Protein AF-A0A6G6K2W6-F1 (afdb_monomer)

Nearest PDB structures (foldseek):
  2la7-assembly1_A  TM=3.293E-01  e=4.398E+00  Paraburkholderia xenovorans LB400
  1h3q-assembly1_A  TM=1.779E-01  e=5.246E+00  Mus musculus

Solvent-accessible surface area (backbone atoms only — not comparable to full-atom values): 10254 Å² total; per-residue (Å²): 133,88,79,86,81,75,79,87,67,79,79,76,79,80,54,88,72,64,56,65,66,42,80,37,71,81,90,68,89,62,63,62,65,62,51,49,53,50,55,35,58,80,44,75,27,58,34,21,34,36,30,28,64,56,35,28,36,29,58,43,60,58,78,57,88,52,54,70,59,57,41,49,54,53,39,53,49,42,53,68,42,69,89,55,70,49,56,40,81,46,98,87,58,27,34,42,23,31,41,79,43,90,48,35,32,15,57,45,52,42,69,56,49,69,77,39,43,68,62,48,70,78,44,27,74,40,29,47,34,87,92,66,79,62,59,41,100,85,74,40,76,53,84,60,48,73,61,49,34,52,29,24,49,29,47,26,29,39,50,51,29,54,75,58,75,42,80,69,48,75,44,72,36,62,71,90,126

pLDDT: mean 89.42, std 15.01, range [35.12, 98.75]

Structure (mmCIF, N/CA/C/O backbone):
data_AF-A0A6G6K2W6-F1
#
_entry.id   AF-A0A6G6K2W6-F1
#
loop_
_atom_site.group_PDB
_atom_site.id
_atom_site.type_symbol
_atom_site.label_atom_id
_atom_site.label_alt_id
_atom_site.label_comp_id
_atom_site.label_asym_id
_atom_site.label_entity_id
_atom_site.label_seq_id
_atom_site.pdbx_PDB_ins_code
_atom_site.Cartn_x
_atom_site.Cartn_y
_atom_site.Cartn_z
_atom_site.occupancy
_atom_site.B_iso_or_equiv
_atom_site.auth_seq_id
_atom_site.auth_comp_id
_atom_site.auth_asym_id
_atom_site.auth_atom_id
_atom_site.pdbx_PDB_model_num
ATOM 1 N N . MET A 1 1 ? 0.564 47.994 21.282 1.00 39.25 1 MET A N 1
ATOM 2 C CA . MET A 1 1 ? 0.507 47.677 19.836 1.00 39.25 1 MET A CA 1
ATOM 3 C C . MET A 1 1 ? 1.370 46.455 19.597 1.00 39.25 1 MET A C 1
ATOM 5 O O . MET A 1 1 ? 2.498 46.434 20.065 1.00 39.25 1 MET A O 1
ATOM 9 N N . PHE A 1 2 ? 0.779 45.423 18.999 1.00 39.12 2 PHE A N 1
ATOM 10 C CA . PHE A 1 2 ? 1.276 44.049 18.951 1.00 39.12 2 PHE A CA 1
ATOM 11 C C . PHE A 1 2 ? 2.621 43.897 18.228 1.00 39.12 2 PHE A C 1
ATOM 13 O O . PHE A 1 2 ? 2.853 44.501 17.183 1.00 39.12 2 PHE A O 1
ATOM 20 N N . GLY A 1 3 ? 3.490 43.076 18.823 1.00 35.12 3 GLY A N 1
ATOM 21 C CA . GLY A 1 3 ? 4.822 42.748 18.334 1.00 35.12 3 GLY A CA 1
ATOM 22 C C . GLY A 1 3 ? 4.811 41.743 17.183 1.00 35.12 3 GLY A C 1
ATOM 23 O O . GLY A 1 3 ? 4.014 40.809 17.140 1.00 35.12 3 GLY A O 1
ATOM 24 N N . PHE A 1 4 ? 5.748 41.948 16.262 1.00 45.50 4 PHE A N 1
ATOM 25 C CA . PHE A 1 4 ? 6.087 41.032 15.182 1.00 45.50 4 PHE A CA 1
ATOM 26 C C . PHE A 1 4 ? 6.877 39.839 15.737 1.00 45.50 4 PHE A C 1
ATOM 28 O O . PHE A 1 4 ? 8.072 39.952 16.005 1.00 45.50 4 PHE A O 1
ATOM 35 N N . LEU A 1 5 ? 6.235 38.678 15.864 1.00 49.78 5 LEU A N 1
ATOM 36 C CA . LEU A 1 5 ? 6.938 37.405 16.022 1.00 49.78 5 LEU A CA 1
ATOM 37 C C . LEU A 1 5 ? 7.352 36.904 14.633 1.00 49.78 5 LEU A C 1
ATOM 39 O O . LEU A 1 5 ? 6.532 36.438 13.845 1.00 49.78 5 LEU A O 1
ATOM 43 N N . ARG A 1 6 ? 8.645 37.032 14.314 1.00 49.62 6 ARG A N 1
ATOM 44 C CA . ARG A 1 6 ? 9.257 36.334 13.178 1.00 49.62 6 ARG A CA 1
ATOM 45 C C . ARG A 1 6 ? 9.285 34.837 13.495 1.00 49.62 6 ARG A C 1
ATOM 47 O O . ARG A 1 6 ? 9.820 34.439 14.523 1.00 49.62 6 ARG A O 1
ATOM 54 N N . SER A 1 7 ? 8.716 34.037 12.596 1.00 49.62 7 SER A N 1
ATOM 55 C CA . SER A 1 7 ? 8.788 32.573 12.612 1.00 49.62 7 SER A CA 1
ATOM 56 C C . SER A 1 7 ? 10.233 32.094 12.814 1.00 49.62 7 SER A C 1
ATOM 58 O O . SER A 1 7 ? 11.125 32.485 12.061 1.00 49.62 7 SER A O 1
ATOM 60 N N . LEU A 1 8 ? 10.442 31.254 13.832 1.00 50.50 8 LEU A N 1
ATOM 61 C CA . LEU A 1 8 ? 11.715 30.600 14.171 1.00 50.50 8 LEU A CA 1
ATOM 62 C C . LEU A 1 8 ? 11.966 29.320 13.355 1.00 50.50 8 LEU A C 1
ATOM 64 O O . LEU A 1 8 ? 12.956 28.630 13.584 1.00 50.50 8 LEU A O 1
ATOM 68 N N . PHE A 1 9 ? 11.103 29.000 12.390 1.00 47.41 9 PHE A N 1
ATOM 69 C CA . PHE A 1 9 ? 11.291 27.831 11.541 1.00 47.41 9 PHE A CA 1
ATOM 70 C C . PHE A 1 9 ? 12.091 28.216 10.291 1.00 47.41 9 PHE A C 1
ATOM 72 O O . PHE A 1 9 ? 11.684 29.131 9.564 1.00 47.41 9 PHE A O 1
ATOM 79 N N . PRO A 1 10 ? 13.222 27.545 10.001 1.00 44.34 10 PRO A N 1
ATOM 80 C CA . PRO A 1 10 ? 13.919 27.754 8.744 1.00 44.34 10 PRO A CA 1
ATOM 81 C C . PRO A 1 10 ? 12.951 27.443 7.599 1.00 44.34 10 PRO A C 1
ATOM 83 O O . PRO A 1 10 ? 12.322 26.385 7.575 1.00 44.34 10 PRO A O 1
ATOM 86 N N . LYS A 1 11 ? 12.814 28.368 6.641 1.00 47.19 11 LYS A N 1
ATOM 87 C CA . LYS A 1 11 ? 12.084 28.101 5.397 1.00 47.19 11 LYS A CA 1
ATOM 88 C C . LYS A 1 11 ? 12.740 26.888 4.732 1.00 47.19 11 LYS A C 1
ATOM 90 O O . LYS A 1 11 ? 13.853 27.017 4.219 1.00 47.19 11 LYS A O 1
ATOM 95 N N . ARG A 1 12 ? 12.078 25.722 4.767 1.00 52.78 12 ARG A N 1
ATOM 96 C CA . ARG A 1 12 ? 12.489 24.523 4.019 1.00 52.78 12 ARG A CA 1
ATOM 97 C C . ARG A 1 12 ? 12.761 24.957 2.577 1.00 52.78 12 ARG A C 1
ATOM 99 O O . ARG A 1 12 ? 11.886 25.521 1.920 1.00 52.78 12 ARG A O 1
ATOM 106 N N . ARG A 1 13 ? 13.990 24.752 2.092 1.00 48.50 13 ARG A N 1
ATOM 107 C CA . ARG A 1 13 ? 14.291 24.897 0.664 1.00 48.50 13 ARG A CA 1
ATOM 108 C C . ARG A 1 13 ? 13.484 23.823 -0.055 1.00 48.50 13 ARG A C 1
ATOM 110 O O . ARG A 1 13 ? 13.803 22.648 0.067 1.00 48.50 13 ARG A O 1
ATOM 117 N N . VAL A 1 14 ? 12.448 24.231 -0.779 1.00 50.75 14 VAL A N 1
ATOM 118 C CA . VAL A 1 14 ? 11.759 23.356 -1.729 1.00 50.75 14 VAL A CA 1
ATOM 119 C C . VAL A 1 14 ? 12.770 23.035 -2.827 1.00 50.75 14 VAL A C 1
ATOM 121 O O . VAL A 1 14 ? 13.111 23.896 -3.641 1.00 50.75 14 VAL A O 1
ATOM 124 N N . ILE A 1 15 ? 13.325 21.826 -2.798 1.00 56.59 15 ILE A N 1
ATOM 125 C CA . ILE A 1 15 ? 14.149 21.312 -3.889 1.00 56.59 15 ILE A CA 1
ATOM 126 C C . ILE A 1 15 ? 13.189 21.099 -5.066 1.00 56.59 15 ILE A C 1
ATOM 128 O O . ILE A 1 15 ? 12.197 20.385 -4.935 1.00 56.59 15 ILE A O 1
ATOM 132 N N . ARG A 1 16 ? 13.426 21.765 -6.205 1.00 57.97 16 ARG A N 1
ATOM 133 C CA . ARG A 1 16 ? 12.601 21.553 -7.406 1.00 57.97 16 ARG A CA 1
ATOM 134 C C . ARG A 1 16 ? 12.669 20.074 -7.794 1.00 57.97 16 ARG A C 1
ATOM 136 O O . ARG A 1 16 ? 13.766 19.564 -7.986 1.00 57.97 16 ARG A O 1
ATOM 143 N N . GLY A 1 17 ? 11.511 19.429 -7.934 1.00 65.12 17 GLY A N 1
ATOM 144 C CA . GLY A 1 17 ? 11.420 18.011 -8.298 1.00 65.12 17 GLY A CA 1
ATOM 145 C C . GLY A 1 17 ? 11.517 17.033 -7.123 1.00 65.12 17 GLY A C 1
ATOM 146 O O . GLY A 1 17 ? 11.711 15.848 -7.367 1.00 65.12 17 GLY A O 1
ATOM 147 N N . PHE A 1 18 ? 11.395 17.508 -5.878 1.00 69.94 18 PHE A N 1
ATOM 148 C CA . PHE A 1 18 ? 11.292 16.661 -4.689 1.00 69.94 18 PHE A CA 1
ATOM 149 C C . PHE A 1 18 ? 9.891 16.775 -4.042 1.00 69.94 18 PHE A C 1
ATOM 151 O O . PHE A 1 18 ? 9.409 17.903 -3.892 1.00 69.94 18 PHE A O 1
ATOM 158 N N . PRO A 1 19 ? 9.264 15.655 -3.632 1.00 75.88 19 PRO A N 1
ATOM 159 C CA . PRO A 1 19 ? 9.737 14.288 -3.848 1.00 75.88 19 PRO A CA 1
ATOM 160 C C . PRO A 1 19 ? 9.674 13.912 -5.337 1.00 75.88 19 PRO A C 1
ATOM 162 O O . PRO A 1 19 ? 8.820 14.424 -6.069 1.00 75.88 19 PRO A O 1
ATOM 165 N N . PRO A 1 20 ? 10.590 13.065 -5.825 1.00 84.62 20 PRO A N 1
ATOM 166 C CA . PRO A 1 20 ? 10.486 12.539 -7.172 1.00 84.62 20 PRO A CA 1
ATOM 167 C C . PRO A 1 20 ? 9.282 11.581 -7.210 1.00 84.62 20 PRO A C 1
ATOM 169 O O . PRO A 1 20 ? 9.146 10.704 -6.363 1.00 84.62 20 PRO A O 1
ATOM 172 N N . VAL A 1 21 ? 8.366 11.798 -8.155 1.00 89.31 21 VAL A N 1
ATOM 173 C CA . VAL A 1 21 ? 7.101 11.052 -8.264 1.00 89.31 21 VAL A CA 1
ATOM 174 C C . VAL A 1 21 ? 7.195 10.098 -9.457 1.00 89.31 21 VAL A C 1
ATOM 176 O O . VAL A 1 21 ? 7.640 10.538 -10.523 1.00 89.31 21 VAL A O 1
ATOM 179 N N . PRO A 1 22 ? 6.778 8.826 -9.324 1.00 92.88 22 PRO A N 1
ATOM 180 C CA . PRO A 1 22 ? 6.701 7.919 -10.462 1.00 92.88 22 PRO A CA 1
ATOM 181 C C . PRO A 1 22 ? 5.627 8.368 -11.461 1.00 92.88 22 PRO A C 1
ATOM 183 O O . PRO A 1 22 ? 4.649 9.028 -11.105 1.00 92.88 22 PRO A O 1
ATOM 186 N N . VAL A 1 23 ? 5.787 8.000 -12.731 1.00 94.44 23 VAL A N 1
ATOM 187 C CA . VAL A 1 23 ? 4.774 8.312 -13.756 1.00 94.44 23 VAL A CA 1
ATOM 188 C C . VAL A 1 23 ? 3.599 7.338 -13.706 1.00 94.44 23 VAL A C 1
ATOM 190 O O . VAL A 1 23 ? 2.500 7.681 -14.149 1.00 94.44 23 VAL A O 1
ATOM 193 N N . TRP A 1 24 ? 3.812 6.144 -13.146 1.00 96.56 24 TRP A N 1
ATOM 194 C CA . TRP A 1 24 ? 2.780 5.126 -13.066 1.00 96.56 24 TRP A CA 1
ATOM 195 C C . TRP A 1 24 ? 1.635 5.538 -12.149 1.00 96.56 24 TRP A C 1
ATOM 197 O O . TRP A 1 24 ? 1.819 5.849 -10.973 1.00 96.56 24 TRP A O 1
ATOM 207 N N . LYS A 1 25 ? 0.426 5.461 -12.700 1.00 96.94 25 LYS A N 1
ATOM 208 C CA . LYS A 1 25 ? -0.833 5.555 -11.966 1.00 96.94 25 LYS A CA 1
ATOM 209 C C . LYS A 1 25 ? -1.615 4.275 -12.230 1.00 96.94 25 LYS A C 1
ATOM 211 O O . LYS A 1 25 ? -2.349 4.227 -13.221 1.00 96.94 25 LYS A O 1
ATOM 216 N N . PRO A 1 26 ? -1.406 3.218 -11.425 1.00 96.25 26 PRO A N 1
ATOM 217 C CA . PRO A 1 26 ? -2.084 1.959 -11.651 1.00 96.25 26 PRO A CA 1
ATOM 218 C C . PRO A 1 26 ? -3.599 2.150 -11.689 1.00 96.25 26 PRO A C 1
ATOM 220 O O . PRO A 1 26 ? -4.197 2.684 -10.757 1.00 96.25 26 PRO A O 1
ATOM 223 N N . ASN A 1 27 ? -4.222 1.707 -12.776 1.00 93.38 27 ASN A N 1
ATOM 224 C CA . ASN A 1 27 ? -5.664 1.829 -12.972 1.00 93.38 27 ASN A CA 1
ATOM 225 C C . ASN A 1 27 ? -6.355 0.489 -12.694 1.00 93.38 27 ASN A C 1
ATOM 227 O O . ASN A 1 27 ? -7.003 -0.086 -13.568 1.00 93.38 27 ASN A O 1
ATOM 231 N N . ILE A 1 28 ? -6.148 -0.028 -11.483 1.00 94.75 28 ILE A N 1
ATOM 232 C CA . ILE A 1 28 ? -6.763 -1.263 -10.995 1.00 94.75 28 ILE A CA 1
ATOM 233 C C . ILE A 1 28 ? -7.723 -0.902 -9.852 1.00 94.75 28 ILE A C 1
ATOM 235 O O . ILE A 1 28 ? -7.342 -0.134 -8.963 1.00 94.75 28 ILE A O 1
ATOM 239 N N . PRO A 1 29 ? -8.972 -1.407 -9.857 1.00 93.25 29 PRO A N 1
ATOM 240 C CA . PRO A 1 29 ? -9.890 -1.223 -8.740 1.00 93.25 29 PRO A CA 1
ATOM 241 C C . PRO A 1 29 ? -9.349 -1.842 -7.448 1.00 93.25 29 PRO A C 1
ATOM 243 O O . PRO A 1 29 ? -8.909 -2.988 -7.443 1.00 93.25 29 PRO A O 1
ATOM 246 N N . VAL A 1 30 ? -9.461 -1.113 -6.339 1.00 95.88 30 VAL A N 1
ATOM 247 C CA . VAL A 1 30 ? -9.070 -1.606 -5.013 1.00 95.88 30 VAL A CA 1
ATOM 248 C C . VAL A 1 30 ? -10.307 -2.099 -4.268 1.00 95.88 30 VAL A C 1
ATOM 250 O O . VAL A 1 30 ? -11.251 -1.336 -4.045 1.00 95.88 30 VAL A O 1
ATOM 253 N N . ASP A 1 31 ? -10.303 -3.365 -3.846 1.00 97.69 31 ASP A N 1
ATOM 254 C CA . ASP A 1 31 ? -11.328 -3.892 -2.943 1.00 97.69 31 ASP A CA 1
ATOM 255 C C . ASP A 1 31 ? -11.079 -3.400 -1.512 1.00 97.69 31 ASP A C 1
ATOM 257 O O . ASP A 1 31 ? -10.448 -4.055 -0.681 1.00 97.69 31 ASP A O 1
ATOM 261 N N . LEU A 1 32 ? -11.600 -2.209 -1.225 1.00 97.94 32 LEU A N 1
ATOM 262 C CA . LEU A 1 32 ? -11.452 -1.544 0.067 1.00 97.94 32 LEU A CA 1
ATOM 263 C C . LEU A 1 32 ? -12.092 -2.310 1.234 1.00 97.94 32 LEU A C 1
ATOM 265 O O . LEU A 1 32 ? -11.721 -2.060 2.380 1.00 97.94 32 LEU A O 1
ATOM 269 N N . ASN A 1 33 ? -13.043 -3.217 0.980 1.00 97.94 33 ASN A N 1
ATOM 270 C CA . ASN A 1 33 ? -13.616 -4.042 2.043 1.00 97.94 33 ASN A CA 1
ATOM 271 C C . ASN A 1 33 ? -12.629 -5.138 2.451 1.00 97.94 33 ASN A C 1
ATOM 273 O O . ASN A 1 33 ? -12.380 -5.311 3.641 1.00 97.94 33 ASN A O 1
ATOM 277 N N . SER A 1 34 ? -12.019 -5.810 1.474 1.00 98.12 34 SER A N 1
ATOM 278 C CA . SER A 1 34 ? -10.961 -6.790 1.731 1.00 98.12 34 SER A CA 1
ATOM 279 C C . SER A 1 34 ? -9.724 -6.129 2.349 1.00 98.12 34 SER A C 1
ATOM 281 O O . SER A 1 34 ? -9.196 -6.635 3.335 1.00 98.12 34 SER A O 1
ATOM 283 N N . VAL A 1 35 ? -9.311 -4.949 1.867 1.00 98.44 35 VAL A N 1
ATOM 284 C CA . VAL A 1 35 ? -8.225 -4.171 2.498 1.00 98.44 35 VAL A CA 1
ATOM 285 C C . VAL A 1 35 ? -8.550 -3.851 3.959 1.00 98.44 35 VAL A C 1
ATOM 287 O O . VAL A 1 35 ? -7.699 -4.031 4.824 1.00 98.44 35 VAL A O 1
ATOM 290 N N . ALA A 1 36 ? -9.776 -3.410 4.258 1.00 98.19 36 ALA A N 1
ATOM 291 C CA . ALA A 1 36 ? -10.195 -3.108 5.624 1.00 98.19 36 ALA A CA 1
ATOM 292 C C . ALA A 1 36 ? -10.183 -4.334 6.540 1.00 98.19 36 ALA A C 1
ATOM 294 O O . ALA A 1 36 ? -9.689 -4.263 7.665 1.00 98.19 36 ALA A O 1
ATOM 295 N N . ASP A 1 37 ? -10.699 -5.458 6.057 1.00 97.69 37 ASP A N 1
ATOM 296 C CA . ASP A 1 37 ? -10.702 -6.706 6.807 1.00 97.69 37 ASP A CA 1
ATOM 297 C C . ASP A 1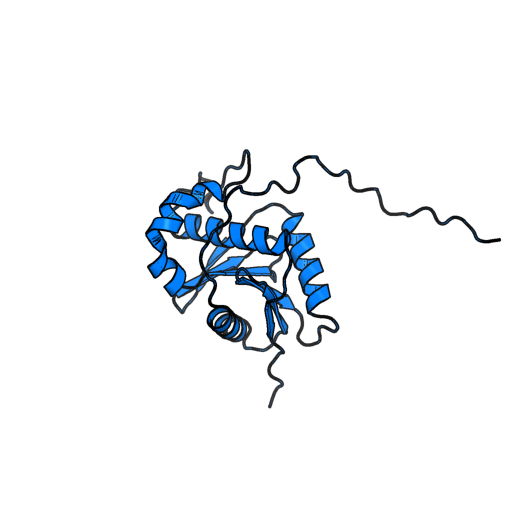 37 ? -9.273 -7.168 7.140 1.00 97.69 37 ASP A C 1
ATOM 299 O O . ASP A 1 37 ? -8.949 -7.415 8.304 1.00 97.69 37 ASP A O 1
ATOM 303 N N . ARG A 1 38 ? -8.378 -7.165 6.143 1.00 97.88 38 ARG A N 1
ATOM 304 C CA . ARG A 1 38 ? -6.963 -7.522 6.324 1.00 97.88 38 ARG A CA 1
ATOM 305 C C . ARG A 1 38 ? -6.208 -6.549 7.224 1.00 97.88 38 ARG A C 1
ATOM 307 O O . ARG A 1 38 ? -5.464 -6.979 8.097 1.00 97.88 38 ARG A O 1
ATOM 314 N N . ALA A 1 39 ? -6.426 -5.245 7.070 1.00 97.44 39 ALA A N 1
ATOM 315 C CA . ALA A 1 39 ? -5.803 -4.238 7.924 1.00 97.44 39 ALA A CA 1
ATOM 316 C C . ALA A 1 39 ? -6.227 -4.384 9.395 1.00 97.44 39 ALA A C 1
ATOM 318 O O . ALA A 1 39 ? -5.412 -4.204 10.299 1.00 97.44 39 ALA A O 1
ATOM 319 N N . GLY A 1 40 ? -7.489 -4.751 9.641 1.00 96.56 40 GLY A N 1
ATOM 320 C CA . GLY A 1 40 ? -7.963 -5.114 10.972 1.00 96.56 40 GLY A CA 1
ATOM 321 C C . GLY A 1 40 ? -7.258 -6.356 11.520 1.00 96.56 40 GLY A C 1
ATOM 322 O O . GLY A 1 40 ? -6.763 -6.316 12.642 1.00 96.56 40 GLY A O 1
ATOM 323 N N . TYR A 1 41 ? -7.161 -7.421 10.720 1.00 96.69 41 TYR A N 1
ATOM 324 C CA . TYR A 1 41 ? -6.461 -8.654 11.093 1.00 96.69 41 TYR A CA 1
ATOM 325 C C . TYR A 1 41 ? -4.982 -8.408 11.441 1.00 96.69 41 TYR A C 1
ATOM 327 O O . TYR A 1 41 ? -4.549 -8.780 12.524 1.00 96.69 41 TYR A O 1
ATOM 335 N N . TYR A 1 42 ? -4.224 -7.699 10.597 1.00 95.94 42 TYR A N 1
ATOM 336 C CA . TYR A 1 42 ? -2.788 -7.449 10.821 1.00 95.94 42 TYR A CA 1
ATOM 337 C C . TYR A 1 42 ? -2.472 -6.523 11.997 1.00 95.94 42 TYR A C 1
ATOM 339 O O . TYR A 1 42 ? -1.313 -6.398 12.387 1.00 95.94 42 TYR A O 1
ATOM 347 N N . THR A 1 43 ? -3.478 -5.837 12.532 1.00 95.19 43 THR A N 1
ATOM 348 C CA . THR A 1 43 ? -3.333 -4.970 13.706 1.00 95.19 43 THR A CA 1
ATOM 349 C C . THR A 1 43 ? -3.980 -5.573 14.947 1.00 95.19 43 THR A C 1
ATOM 351 O O . THR A 1 43 ? -4.169 -4.860 15.930 1.00 95.19 43 THR A O 1
ATOM 354 N N . ASP A 1 44 ? -4.384 -6.849 14.894 1.00 94.44 44 ASP A N 1
ATOM 355 C CA . ASP A 1 44 ? -5.173 -7.532 15.927 1.00 94.44 44 ASP A CA 1
ATOM 356 C C . ASP A 1 44 ? -6.430 -6.746 16.344 1.00 94.44 44 ASP A C 1
ATOM 358 O O . ASP A 1 44 ? -6.964 -6.900 17.442 1.00 94.44 44 ASP A O 1
ATOM 362 N N . HIS A 1 45 ? -6.907 -5.856 15.469 1.00 94.06 45 HIS A N 1
ATOM 363 C CA . HIS A 1 45 ? -7.904 -4.831 15.762 1.00 94.06 45 HIS A CA 1
ATOM 364 C C . HIS A 1 45 ? -7.590 -3.954 16.992 1.00 94.06 45 HIS A C 1
ATOM 366 O O . HIS A 1 45 ? -8.502 -3.336 17.538 1.00 94.06 45 HIS A O 1
ATOM 372 N N . GLY A 1 46 ? -6.336 -3.884 17.441 1.00 95.12 46 GLY A N 1
ATOM 373 C CA . GLY A 1 46 ? -5.919 -3.118 18.619 1.00 95.12 46 GLY A CA 1
ATOM 374 C C . GLY A 1 46 ? -5.659 -1.638 18.336 1.00 95.12 46 GLY A C 1
ATOM 375 O O . GLY A 1 46 ? -5.574 -0.830 19.259 1.00 95.12 46 GLY A O 1
ATOM 376 N N . ASN A 1 47 ? -5.561 -1.258 17.062 1.00 96.25 47 ASN A N 1
ATOM 377 C CA . ASN A 1 47 ? -5.218 0.090 16.625 1.00 96.25 47 ASN A CA 1
ATOM 378 C C . ASN A 1 47 ? -6.334 0.741 15.805 1.00 96.25 47 ASN A C 1
ATOM 380 O O . ASN A 1 47 ? -7.171 0.073 15.199 1.00 96.25 47 ASN A O 1
ATOM 384 N N . THR A 1 48 ? -6.300 2.073 15.745 1.00 97.81 48 THR A N 1
ATOM 385 C CA . THR A 1 48 ? -7.074 2.805 14.741 1.00 97.81 48 THR A CA 1
ATOM 386 C C . THR A 1 48 ? -6.354 2.687 13.405 1.00 97.81 48 THR A C 1
ATOM 388 O O . THR A 1 48 ? -5.156 2.954 13.340 1.00 97.81 48 THR A O 1
ATOM 391 N N . VAL A 1 49 ? -7.058 2.334 12.330 1.00 98.38 49 VAL A N 1
ATOM 392 C CA . VAL A 1 49 ? -6.466 2.275 10.984 1.00 98.38 49 VAL A CA 1
ATOM 393 C C . VAL A 1 49 ? -7.234 3.175 10.033 1.00 98.38 49 VAL A C 1
ATOM 395 O O . VAL A 1 49 ? -8.453 3.072 9.909 1.00 98.38 49 VAL A O 1
ATOM 398 N N . VAL A 1 50 ? -6.529 4.056 9.335 1.00 98.69 50 VAL A N 1
ATOM 399 C CA . VAL A 1 50 ? -7.094 4.903 8.282 1.00 98.69 50 VAL A CA 1
ATOM 400 C C . VAL A 1 50 ? -6.684 4.347 6.931 1.00 98.69 50 VAL A C 1
ATOM 402 O O . VAL A 1 50 ? -5.506 4.107 6.697 1.00 98.69 50 VAL A O 1
ATOM 405 N N . ILE A 1 51 ? -7.658 4.150 6.047 1.00 98.75 51 ILE A N 1
ATOM 406 C CA . ILE A 1 51 ? -7.454 3.538 4.733 1.00 98.75 51 ILE A CA 1
ATOM 407 C C . ILE A 1 51 ? -7.820 4.561 3.668 1.00 98.75 51 ILE A C 1
ATOM 409 O O . ILE A 1 51 ? -8.937 5.095 3.662 1.00 98.75 51 ILE A O 1
ATOM 413 N N . PHE A 1 52 ? -6.880 4.825 2.772 1.00 98.69 52 PHE A N 1
ATOM 414 C CA . PHE A 1 52 ? -7.033 5.731 1.645 1.00 98.69 52 PHE A CA 1
ATOM 415 C C . PHE A 1 52 ? -7.560 5.001 0.404 1.00 98.69 52 PHE A C 1
ATOM 417 O O . PHE A 1 52 ? -7.608 3.770 0.344 1.00 98.69 52 PHE A O 1
ATOM 424 N N . GLN A 1 53 ? -8.042 5.771 -0.569 1.00 98.31 53 GLN A N 1
ATOM 425 C CA . GLN A 1 53 ? -8.780 5.269 -1.727 1.00 98.31 53 GLN A CA 1
ATOM 426 C C . GLN A 1 53 ? -7.997 4.251 -2.570 1.00 98.31 53 GLN A C 1
ATOM 428 O O . GLN A 1 53 ? -8.619 3.349 -3.135 1.00 98.31 53 GLN A O 1
ATOM 433 N N . HIS A 1 54 ? -6.671 4.360 -2.639 1.00 98.12 54 HIS A N 1
ATOM 434 C CA . HIS A 1 54 ? -5.819 3.443 -3.395 1.00 98.12 54 HIS A CA 1
ATOM 435 C C . HIS A 1 54 ? -5.209 2.326 -2.534 1.00 98.12 54 HIS A C 1
ATOM 437 O O . HIS A 1 54 ? -4.369 1.573 -3.020 1.00 98.12 54 HIS A O 1
ATOM 443 N N . GLY A 1 55 ? -5.690 2.134 -1.301 1.00 97.56 55 GLY A N 1
ATOM 444 C CA . GLY A 1 55 ? -5.304 1.007 -0.444 1.00 97.56 55 GLY A CA 1
ATOM 445 C C . GLY A 1 55 ? -4.078 1.267 0.433 1.00 97.56 55 GLY A C 1
ATOM 446 O O . GLY A 1 55 ? -3.573 0.334 1.060 1.00 97.56 55 GLY A O 1
ATOM 447 N N . THR A 1 56 ? -3.608 2.516 0.514 1.00 98.44 56 THR A N 1
ATOM 448 C CA . THR A 1 56 ? -2.650 2.920 1.550 1.00 98.44 56 THR A CA 1
ATOM 449 C C . THR A 1 56 ? -3.331 2.928 2.912 1.00 98.44 56 THR A C 1
ATOM 451 O O . THR A 1 56 ? -4.411 3.494 3.080 1.00 98.44 56 THR A O 1
ATOM 454 N N . CYS A 1 57 ? -2.689 2.314 3.896 1.00 98.56 57 CYS A N 1
ATOM 455 C CA . CYS A 1 57 ? -3.144 2.212 5.271 1.00 98.56 57 CYS A CA 1
ATOM 456 C C . CYS A 1 57 ? -2.178 2.960 6.191 1.00 98.56 57 CYS A C 1
ATOM 458 O O . CYS A 1 57 ? -0.964 2.766 6.116 1.00 98.56 57 CYS A O 1
ATOM 460 N N . VAL A 1 58 ? -2.728 3.762 7.100 1.00 98.50 58 VAL A N 1
ATOM 461 C CA . VAL A 1 58 ? -1.991 4.368 8.210 1.00 98.50 58 VAL A CA 1
ATOM 462 C C . VAL A 1 58 ? -2.524 3.816 9.524 1.00 98.50 58 VAL A C 1
ATOM 464 O O . VAL A 1 58 ? -3.708 3.958 9.836 1.00 98.50 58 VAL A O 1
ATOM 467 N N . VAL A 1 59 ? -1.639 3.193 10.296 1.00 97.88 59 VAL A N 1
ATOM 468 C CA . VAL A 1 59 ? -1.919 2.667 11.631 1.00 97.88 59 VAL A CA 1
ATOM 469 C C . VAL A 1 59 ? -1.619 3.753 12.661 1.00 97.88 59 VAL A C 1
ATOM 471 O O . VAL A 1 59 ? -0.538 4.342 12.692 1.00 97.88 59 VAL A O 1
ATOM 474 N N . LEU A 1 60 ? -2.591 4.031 13.517 1.00 97.62 60 LEU A N 1
ATOM 475 C CA . LEU A 1 60 ? -2.526 5.043 14.562 1.00 97.62 60 LEU A CA 1
ATOM 476 C C . LEU A 1 60 ? -2.769 4.402 15.925 1.00 97.62 60 LEU A C 1
ATOM 478 O O . LEU A 1 60 ? -3.243 3.268 16.042 1.00 97.62 60 LEU A O 1
ATOM 482 N N . HIS A 1 61 ? -2.477 5.142 16.988 1.00 94.94 61 HIS A N 1
ATOM 483 C CA . HIS A 1 61 ? -2.832 4.706 18.331 1.00 94.94 61 HIS A CA 1
ATOM 484 C C . HIS A 1 61 ? -4.353 4.511 18.473 1.00 94.94 61 HIS A C 1
ATOM 486 O O . HIS A 1 61 ? -5.162 5.190 17.836 1.00 94.94 61 HIS A O 1
ATOM 492 N N . ALA A 1 62 ? -4.748 3.577 19.341 1.00 94.31 62 ALA A N 1
ATOM 493 C CA . ALA A 1 62 ? -6.149 3.250 19.618 1.00 94.31 62 ALA A CA 1
ATOM 494 C C . ALA A 1 62 ? -6.995 4.475 20.027 1.00 94.31 62 ALA A C 1
ATOM 496 O O . ALA A 1 62 ? -8.191 4.528 19.767 1.00 94.31 62 ALA A O 1
ATOM 497 N N . ASN A 1 63 ? -6.365 5.476 20.644 1.00 92.81 63 ASN A N 1
ATOM 498 C CA . ASN A 1 63 ? -6.992 6.687 21.168 1.00 92.81 63 ASN A CA 1
ATOM 499 C C . ASN A 1 63 ? -6.791 7.935 20.283 1.00 92.81 63 ASN A C 1
ATOM 501 O O . ASN A 1 63 ? -6.934 9.054 20.789 1.00 92.81 63 ASN A O 1
ATOM 505 N N . ALA A 1 64 ? -6.453 7.754 19.000 1.00 95.06 64 ALA A N 1
ATOM 506 C CA . ALA A 1 64 ? -6.331 8.841 18.028 1.00 95.06 64 ALA A CA 1
ATOM 507 C C . ALA A 1 64 ? -7.586 9.733 18.047 1.00 95.06 64 ALA A C 1
ATOM 509 O O . ALA A 1 64 ? -8.715 9.254 17.918 1.00 95.06 64 ALA A O 1
ATOM 510 N N . GLN A 1 65 ? -7.387 11.036 18.248 1.00 94.88 65 GLN A N 1
ATOM 511 C CA . GLN A 1 65 ? -8.478 11.992 18.464 1.00 94.88 65 GLN A CA 1
ATOM 512 C C . GLN A 1 65 ? -9.051 12.483 17.139 1.00 94.88 65 GLN A C 1
ATOM 514 O O . GLN A 1 65 ? -10.258 12.688 17.012 1.00 94.88 65 GLN A O 1
ATOM 519 N N . ASN A 1 66 ? -8.186 12.655 16.138 1.00 97.00 66 ASN A N 1
ATOM 520 C CA . ASN A 1 66 ? -8.592 13.031 14.796 1.00 97.00 66 ASN A CA 1
ATOM 521 C C . ASN A 1 66 ? -7.880 12.143 13.767 1.00 97.00 66 ASN A C 1
ATOM 523 O O . ASN A 1 66 ? -7.001 12.620 13.046 1.00 97.00 66 ASN A O 1
ATOM 527 N N . PRO A 1 67 ? -8.279 10.857 13.661 1.00 97.38 67 PRO A N 1
ATOM 528 C CA . PRO A 1 67 ? -7.553 9.863 12.875 1.00 97.38 67 PRO A CA 1
ATOM 529 C C . PRO A 1 67 ? -7.289 10.293 11.434 1.00 97.38 67 PRO A C 1
ATOM 531 O O . PRO A 1 67 ? -6.226 10.035 10.892 1.00 97.38 67 PRO A O 1
ATOM 534 N N . LYS A 1 68 ? -8.244 10.987 10.803 1.00 98.25 68 LYS A N 1
ATOM 535 C CA . LYS A 1 68 ? -8.099 11.433 9.413 1.00 98.25 68 LYS A CA 1
ATOM 536 C C . LYS A 1 68 ? -6.987 12.466 9.249 1.00 98.25 68 LYS A C 1
ATOM 538 O O . LYS A 1 68 ? -6.230 12.361 8.295 1.00 98.25 68 LYS A O 1
ATOM 543 N N . VAL A 1 69 ? -6.909 13.445 10.152 1.00 97.81 69 VAL A N 1
ATOM 544 C CA . VAL A 1 69 ? -5.866 14.482 10.112 1.00 97.81 69 VAL A CA 1
ATOM 545 C C . VAL A 1 69 ? -4.516 13.868 10.459 1.00 97.81 69 VAL A C 1
ATOM 547 O O . VAL A 1 69 ? -3.575 14.018 9.693 1.00 97.81 69 VAL A O 1
ATOM 550 N N . GLU A 1 70 ? -4.455 13.080 11.533 1.00 97.75 70 GLU A N 1
ATOM 551 C CA . GLU A 1 70 ? -3.226 12.392 11.947 1.00 97.75 70 GLU A CA 1
ATOM 552 C C . GLU A 1 70 ? -2.681 11.477 10.833 1.00 97.75 70 GLU A C 1
ATOM 554 O O . GLU A 1 70 ? -1.482 11.452 10.570 1.00 97.75 70 GLU A O 1
ATOM 559 N N . ALA A 1 71 ? -3.556 10.764 10.117 1.00 98.06 71 ALA A N 1
ATOM 560 C CA . ALA A 1 71 ? -3.152 9.933 8.986 1.00 98.06 71 ALA A CA 1
ATOM 561 C C . ALA A 1 71 ? -2.688 10.740 7.766 1.00 98.06 71 ALA A C 1
ATOM 563 O O . ALA A 1 71 ? -1.784 10.297 7.060 1.00 98.06 71 ALA A O 1
ATOM 564 N N . MET A 1 72 ? -3.289 11.905 7.504 1.00 97.56 72 MET A N 1
ATOM 565 C CA . MET A 1 72 ? -2.823 12.811 6.450 1.00 97.56 72 MET A CA 1
ATOM 566 C C . MET A 1 72 ? -1.423 13.346 6.761 1.00 97.56 72 MET A C 1
ATOM 568 O O . MET A 1 72 ? -0.595 13.378 5.857 1.00 97.56 72 MET A O 1
ATOM 572 N N . ASP A 1 73 ? -1.136 13.677 8.023 1.00 96.12 73 ASP A N 1
ATOM 573 C CA . ASP A 1 73 ? 0.189 14.145 8.448 1.00 96.12 73 ASP A CA 1
ATOM 574 C C . ASP A 1 73 ? 1.260 13.055 8.248 1.00 96.12 73 ASP A C 1
ATOM 576 O O . ASP A 1 73 ? 2.349 13.328 7.737 1.00 96.12 73 ASP A O 1
ATOM 580 N N . VAL A 1 74 ? 0.944 11.798 8.591 1.00 96.44 74 VAL A N 1
ATOM 581 C CA . VAL A 1 74 ? 1.833 10.648 8.332 1.00 96.44 74 VAL A CA 1
ATOM 582 C C . VAL A 1 74 ? 2.062 10.463 6.832 1.00 96.44 74 VAL A C 1
ATOM 584 O O . VAL A 1 74 ? 3.203 10.305 6.397 1.00 96.44 74 VAL A O 1
ATOM 587 N N . LEU A 1 75 ? 0.997 10.500 6.028 1.00 95.81 75 LEU A N 1
ATOM 588 C CA . LEU A 1 75 ? 1.094 10.323 4.581 1.00 95.81 75 LEU A CA 1
ATOM 589 C C . LEU A 1 75 ? 1.896 11.455 3.921 1.00 95.81 75 LEU A C 1
ATOM 591 O O . LEU A 1 75 ? 2.730 11.188 3.057 1.00 95.81 75 LEU A O 1
ATOM 595 N N . GLU A 1 76 ? 1.707 12.702 4.360 1.00 94.25 76 GLU A N 1
ATOM 596 C CA . GLU A 1 76 ? 2.506 13.848 3.917 1.00 94.25 76 GLU A CA 1
ATOM 597 C C . GLU A 1 76 ? 3.983 13.672 4.292 1.00 94.25 76 GLU A C 1
ATOM 599 O O . GLU A 1 76 ? 4.865 13.989 3.487 1.00 94.25 76 GLU A O 1
ATOM 604 N N . HIS A 1 77 ? 4.280 13.148 5.485 1.00 93.12 77 HIS A N 1
ATOM 605 C CA . HIS A 1 77 ? 5.659 12.891 5.886 1.00 93.12 77 HIS A CA 1
ATOM 606 C C . HIS A 1 77 ? 6.315 11.829 4.997 1.00 93.12 77 HIS A C 1
ATOM 608 O O . HIS A 1 77 ? 7.384 12.092 4.446 1.00 93.12 77 HIS A O 1
ATOM 614 N N . VAL A 1 78 ? 5.654 10.684 4.793 1.00 92.81 78 VAL A N 1
ATOM 615 C CA . VAL A 1 78 ? 6.134 9.612 3.902 1.00 92.81 78 VAL A CA 1
ATOM 616 C C . VAL A 1 78 ? 6.363 10.135 2.488 1.00 92.81 78 VAL A C 1
ATOM 618 O O . VAL A 1 78 ? 7.422 9.904 1.909 1.00 92.81 78 VAL A O 1
ATOM 621 N N . PHE A 1 79 ? 5.407 10.895 1.949 1.00 91.94 79 PHE A N 1
ATOM 622 C CA . PHE A 1 79 ? 5.515 11.478 0.615 1.00 91.94 79 PHE A CA 1
ATOM 623 C C . PHE A 1 79 ? 6.742 12.380 0.476 1.00 91.94 79 PHE A C 1
ATOM 625 O O . PHE A 1 79 ? 7.416 12.344 -0.545 1.00 91.94 79 PHE A O 1
ATOM 632 N N . ASN A 1 80 ? 7.071 13.159 1.508 1.00 90.06 80 ASN A N 1
ATOM 633 C CA . ASN A 1 80 ? 8.220 14.064 1.514 1.00 90.06 80 ASN A CA 1
ATOM 634 C C . ASN A 1 80 ? 9.526 13.413 2.013 1.00 90.06 80 ASN A C 1
ATOM 636 O O . ASN A 1 80 ? 10.479 14.136 2.328 1.00 90.06 80 ASN A O 1
ATOM 640 N N . PHE A 1 81 ? 9.597 12.084 2.104 1.00 87.88 81 PHE A N 1
ATOM 641 C CA . PHE A 1 81 ? 10.808 11.352 2.473 1.00 87.88 81 PHE A CA 1
ATOM 642 C C . PHE A 1 81 ? 11.408 10.594 1.276 1.00 87.88 81 PHE A C 1
ATOM 644 O O . PHE A 1 81 ? 10.928 10.696 0.147 1.00 87.88 81 PHE A O 1
ATOM 651 N N . HIS A 1 82 ? 12.513 9.874 1.495 1.00 79.56 82 HIS A N 1
ATOM 652 C CA . HIS A 1 82 ? 13.075 8.995 0.471 1.00 79.56 82 HIS A CA 1
ATOM 653 C C . HIS A 1 82 ? 12.044 7.918 0.086 1.00 79.56 82 HIS A C 1
ATOM 655 O O . HIS A 1 82 ? 11.475 7.303 0.992 1.00 79.56 82 HIS A O 1
ATOM 661 N N . PRO A 1 83 ? 11.809 7.657 -1.215 1.00 80.69 83 PRO A N 1
ATOM 662 C CA . PRO A 1 83 ? 10.753 6.760 -1.690 1.00 80.69 83 PRO A CA 1
ATOM 663 C C . PRO A 1 83 ? 11.111 5.270 -1.531 1.00 80.69 83 PRO A C 1
ATOM 665 O O . PRO A 1 83 ? 10.717 4.449 -2.365 1.00 80.69 83 PRO A O 1
ATOM 668 N N . ASP A 1 84 ? 11.863 4.927 -0.484 1.00 87.56 84 ASP A N 1
ATOM 669 C CA . ASP A 1 84 ? 12.201 3.550 -0.142 1.00 87.56 84 ASP A CA 1
ATOM 670 C C . ASP A 1 84 ? 10.954 2.793 0.292 1.00 87.56 84 ASP A C 1
ATOM 672 O O . ASP A 1 84 ? 10.023 3.336 0.894 1.00 87.56 84 ASP A O 1
ATOM 676 N N . PHE A 1 85 ? 10.956 1.504 -0.014 1.00 93.12 85 PHE A N 1
ATOM 677 C CA . PHE A 1 85 ? 9.864 0.617 0.320 1.00 93.12 85 PHE A CA 1
ATOM 678 C C . PHE A 1 85 ? 10.383 -0.778 0.644 1.00 93.12 85 PHE A C 1
ATOM 680 O O . PHE A 1 85 ? 11.423 -1.214 0.147 1.00 93.12 85 PHE A O 1
ATOM 687 N N . ASN A 1 86 ? 9.621 -1.502 1.454 1.00 94.75 86 ASN A N 1
ATOM 688 C CA . ASN A 1 86 ? 9.903 -2.888 1.784 1.00 94.75 86 ASN A CA 1
ATOM 689 C C . ASN A 1 86 ? 8.639 -3.737 1.602 1.00 94.75 86 ASN A C 1
ATOM 691 O O . ASN A 1 86 ? 7.745 -3.678 2.445 1.00 94.75 86 ASN A O 1
ATOM 695 N N . PRO A 1 87 ? 8.552 -4.537 0.526 1.00 95.88 87 PRO A N 1
ATOM 696 C CA . PRO A 1 87 ? 7.446 -5.461 0.323 1.00 95.88 87 PRO A CA 1
ATOM 697 C C . PRO A 1 87 ? 7.659 -6.703 1.185 1.00 95.88 87 PRO A C 1
ATOM 699 O O . PRO A 1 87 ? 8.715 -7.341 1.107 1.00 95.88 87 PRO A O 1
ATOM 702 N N . GLN A 1 88 ? 6.650 -7.060 1.969 1.00 96.38 88 GLN A N 1
ATOM 703 C CA . GLN A 1 88 ? 6.611 -8.244 2.814 1.00 96.38 88 GLN A CA 1
ATOM 704 C C . GLN A 1 88 ? 5.409 -9.109 2.434 1.00 96.38 88 GLN A C 1
ATOM 706 O O . GLN A 1 88 ? 4.279 -8.627 2.422 1.00 96.38 88 GLN A O 1
ATOM 711 N N . LEU A 1 89 ? 5.663 -10.383 2.134 1.00 97.38 89 LEU A N 1
ATOM 712 C CA . LEU A 1 89 ? 4.618 -11.381 1.931 1.00 97.38 89 LEU A CA 1
ATOM 713 C C . LEU A 1 89 ? 4.057 -11.801 3.295 1.00 97.38 89 LEU A C 1
ATOM 715 O O . LEU A 1 89 ? 4.823 -12.147 4.197 1.00 97.38 89 LEU A O 1
ATOM 719 N N . MET A 1 90 ? 2.737 -11.754 3.429 1.00 97.44 90 MET A N 1
ATOM 720 C CA . MET A 1 90 ? 2.000 -12.122 4.635 1.00 97.44 90 MET A CA 1
ATOM 721 C C . MET A 1 90 ? 1.611 -13.608 4.612 1.00 97.44 90 MET A C 1
ATOM 723 O O . MET A 1 90 ? 1.730 -14.291 3.593 1.00 97.44 90 MET A O 1
ATOM 727 N N . ASP A 1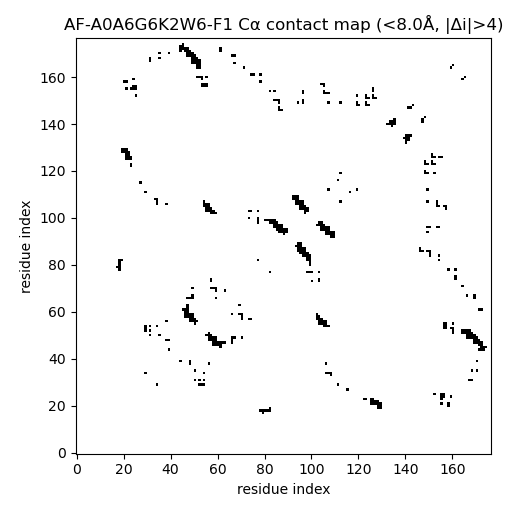 91 ? 1.158 -14.118 5.755 1.00 96.12 91 ASP A N 1
ATOM 728 C CA . ASP A 1 91 ? 0.750 -15.515 5.957 1.00 96.12 91 ASP A CA 1
ATOM 729 C C . ASP A 1 91 ? -0.433 -15.945 5.074 1.00 96.12 91 ASP A C 1
ATOM 731 O O . ASP A 1 91 ? -0.522 -17.106 4.675 1.00 96.12 91 ASP A O 1
ATOM 735 N N . ASP A 1 92 ? -1.309 -15.005 4.734 1.00 96.44 92 ASP A N 1
ATOM 736 C CA . ASP A 1 92 ? -2.473 -15.201 3.874 1.00 96.44 92 ASP A CA 1
ATOM 737 C C . ASP A 1 92 ? -2.223 -14.861 2.394 1.00 96.44 92 ASP A C 1
ATOM 739 O O . ASP A 1 92 ? -3.169 -14.730 1.621 1.00 96.44 92 ASP A O 1
ATOM 743 N N . GLY A 1 93 ? -0.955 -14.719 1.993 1.00 97.25 93 GLY A N 1
ATOM 744 C CA . GLY A 1 93 ? -0.550 -14.507 0.601 1.00 97.25 93 GLY A CA 1
ATOM 745 C C . GLY A 1 93 ? -0.645 -13.060 0.108 1.00 97.25 93 GLY A C 1
ATOM 746 O O . GLY A 1 93 ? -0.173 -12.759 -0.991 1.00 97.25 93 GLY A O 1
ATOM 747 N N . ASN A 1 94 ? -1.216 -12.147 0.900 1.00 98.38 94 ASN A N 1
ATOM 748 C CA . ASN A 1 94 ? -1.222 -10.720 0.583 1.00 98.38 94 ASN A CA 1
ATOM 749 C C . ASN A 1 94 ? 0.156 -10.095 0.826 1.00 98.38 94 ASN A C 1
ATOM 751 O O . ASN A 1 94 ? 1.010 -10.655 1.512 1.00 98.38 94 ASN A O 1
ATOM 755 N N . TRP A 1 95 ? 0.361 -8.893 0.300 1.00 98.25 95 TRP A N 1
ATOM 756 C CA . TRP A 1 95 ? 1.599 -8.148 0.473 1.00 98.25 95 TRP A CA 1
ATOM 757 C C . TRP A 1 95 ? 1.369 -6.859 1.251 1.00 98.25 95 TRP A C 1
ATOM 759 O O . TRP A 1 95 ? 0.453 -6.089 0.956 1.00 98.25 95 TRP A O 1
ATOM 769 N N . LEU A 1 96 ? 2.260 -6.599 2.204 1.00 97.75 96 LEU A N 1
ATOM 770 C CA . LEU A 1 96 ? 2.377 -5.322 2.892 1.00 97.75 96 LEU A CA 1
ATOM 771 C C . LEU A 1 96 ? 3.608 -4.589 2.358 1.00 97.75 96 LEU A C 1
ATOM 773 O O . LEU A 1 96 ? 4.729 -5.080 2.484 1.00 97.75 96 LEU A O 1
ATOM 777 N N . VAL A 1 97 ? 3.414 -3.427 1.741 1.00 97.81 97 VAL A N 1
ATOM 778 C CA . VAL A 1 97 ? 4.508 -2.590 1.232 1.00 97.81 97 VAL A CA 1
ATOM 779 C C . VAL A 1 97 ? 4.694 -1.413 2.177 1.00 97.81 97 VAL A C 1
ATOM 781 O O . VAL A 1 97 ? 3.965 -0.429 2.087 1.00 97.81 97 VAL A O 1
ATOM 784 N N . SER A 1 98 ? 5.641 -1.535 3.105 1.00 96.19 98 SER A N 1
ATOM 785 C CA . SER A 1 98 ? 5.954 -0.492 4.090 1.00 96.19 98 SER A CA 1
ATOM 786 C C . SER A 1 98 ? 6.872 0.578 3.507 1.00 96.19 98 SER A C 1
ATOM 788 O O . SER A 1 98 ? 7.670 0.282 2.616 1.00 96.19 98 SER A O 1
ATOM 790 N N . PHE A 1 99 ? 6.793 1.794 4.048 1.00 94.31 99 PHE A N 1
ATOM 791 C CA . PHE A 1 99 ? 7.593 2.946 3.618 1.00 94.31 99 PHE A CA 1
ATOM 792 C C . PHE A 1 99 ? 8.506 3.455 4.743 1.00 94.31 99 PHE A C 1
ATOM 794 O O . PHE A 1 99 ? 8.758 2.751 5.720 1.00 94.31 99 PHE A O 1
ATOM 801 N N . SER A 1 100 ? 9.012 4.683 4.604 1.00 87.69 100 SER A N 1
ATOM 802 C CA . SER A 1 100 ? 9.905 5.326 5.575 1.00 87.69 100 SER A CA 1
ATOM 803 C C . SER A 1 100 ? 9.333 5.422 6.990 1.00 87.69 100 SER A C 1
ATOM 805 O O . SER A 1 100 ? 10.094 5.421 7.954 1.00 87.69 100 SER A O 1
ATOM 807 N N . GLU A 1 101 ? 8.008 5.508 7.112 1.00 85.38 101 GLU A N 1
ATOM 808 C CA . GLU A 1 101 ? 7.304 5.455 8.388 1.00 85.38 101 GLU A CA 1
ATOM 809 C C . GLU A 1 101 ? 6.729 4.047 8.596 1.00 85.38 101 GLU A C 1
ATOM 811 O O . GLU A 1 101 ? 5.954 3.573 7.758 1.00 85.38 101 GLU A O 1
ATOM 816 N N . PRO A 1 102 ? 7.057 3.362 9.708 1.00 83.62 102 PRO A N 1
ATOM 817 C CA . PRO A 1 102 ? 6.677 1.964 9.918 1.00 83.62 102 PRO A CA 1
ATOM 818 C C . PRO A 1 102 ? 5.164 1.766 10.067 1.00 83.62 102 PRO A C 1
ATOM 820 O O . PRO A 1 102 ? 4.667 0.654 9.916 1.00 83.62 102 PRO A O 1
ATOM 823 N N . ASN A 1 103 ? 4.425 2.833 10.368 1.00 92.88 103 ASN A N 1
ATOM 824 C CA . ASN A 1 103 ? 2.978 2.811 10.523 1.00 92.88 103 ASN A CA 1
ATOM 825 C C . ASN A 1 103 ? 2.218 3.179 9.236 1.00 92.88 103 ASN A C 1
ATOM 827 O O . ASN A 1 103 ? 0.997 3.315 9.288 1.00 92.88 103 ASN A O 1
ATOM 831 N N . CYS A 1 104 ? 2.904 3.335 8.100 1.00 96.88 104 CYS A N 1
ATOM 832 C CA . CYS A 1 104 ? 2.300 3.589 6.795 1.00 96.88 104 CYS A CA 1
ATOM 833 C C . CYS A 1 104 ? 2.704 2.496 5.799 1.00 96.88 104 CYS A C 1
ATOM 835 O O . CYS A 1 104 ? 3.892 2.238 5.583 1.00 96.88 104 CYS A O 1
ATOM 837 N N . ALA A 1 105 ? 1.716 1.855 5.179 1.00 97.75 105 ALA A N 1
ATOM 838 C CA . ALA A 1 105 ? 1.957 0.797 4.208 1.00 97.75 105 ALA A CA 1
ATOM 839 C C . ALA A 1 105 ? 0.838 0.704 3.169 1.00 97.75 105 ALA A C 1
ATOM 841 O O . ALA A 1 105 ? -0.323 0.954 3.480 1.00 97.75 105 ALA A O 1
ATOM 842 N N . ALA A 1 106 ? 1.164 0.289 1.948 1.00 98.00 106 ALA A N 1
ATOM 843 C CA . ALA A 1 106 ? 0.161 -0.122 0.970 1.00 98.00 106 ALA A CA 1
ATOM 844 C C . ALA A 1 106 ? -0.154 -1.612 1.144 1.00 98.00 106 ALA A C 1
ATOM 846 O O . ALA A 1 106 ? 0.761 -2.438 1.203 1.00 98.00 106 ALA A O 1
ATOM 847 N N . LEU A 1 107 ? -1.442 -1.953 1.214 1.00 98.19 107 LEU A N 1
ATOM 848 C CA . LEU A 1 107 ? -1.902 -3.338 1.274 1.00 98.19 107 LEU A CA 1
ATOM 849 C C . LEU A 1 107 ? -2.284 -3.797 -0.134 1.00 98.19 107 LEU A C 1
ATOM 851 O O . LEU A 1 107 ? -3.215 -3.269 -0.741 1.00 98.19 107 LEU A O 1
ATOM 855 N N . VAL A 1 108 ? -1.552 -4.781 -0.651 1.00 98.25 108 VAL A N 1
ATOM 856 C CA . VAL A 1 108 ? -1.758 -5.348 -1.985 1.00 98.25 108 VAL A CA 1
ATOM 857 C C . VAL A 1 108 ? -2.313 -6.760 -1.832 1.00 98.25 108 VAL A C 1
ATOM 859 O O . VAL A 1 108 ? -1.651 -7.642 -1.285 1.00 98.25 108 VAL A O 1
ATOM 862 N N . LEU A 1 109 ? -3.544 -6.973 -2.296 1.00 98.31 109 LEU A N 1
ATOM 863 C CA . LEU A 1 109 ? -4.234 -8.249 -2.117 1.00 98.31 109 LEU A CA 1
ATOM 864 C C . LEU A 1 109 ? -3.691 -9.312 -3.080 1.00 98.31 109 LEU A C 1
ATOM 866 O O . LEU A 1 109 ? -3.424 -9.021 -4.246 1.00 98.31 109 LEU A O 1
ATOM 870 N N . GLN A 1 110 ? -3.597 -10.563 -2.631 1.00 97.69 110 GLN A N 1
ATOM 871 C CA . GLN A 1 110 ? -3.179 -11.691 -3.466 1.00 97.69 110 GLN A CA 1
ATOM 872 C C . GLN A 1 110 ? -4.060 -11.806 -4.714 1.00 97.69 110 GLN A C 1
ATOM 874 O O . GLN A 1 110 ? -3.557 -11.910 -5.830 1.00 97.69 110 GLN A O 1
ATOM 879 N N . THR A 1 111 ? -5.377 -11.717 -4.532 1.00 96.75 111 THR A N 1
ATOM 880 C CA . THR A 1 111 ? -6.357 -11.802 -5.623 1.00 96.75 111 THR A CA 1
ATOM 881 C C . THR A 1 111 ? -6.161 -10.700 -6.661 1.00 96.75 111 THR A C 1
ATOM 883 O O . THR A 1 111 ? -6.348 -10.928 -7.853 1.00 96.75 111 THR A O 1
ATOM 886 N N . GLU A 1 112 ? -5.745 -9.508 -6.236 1.00 95.44 112 GLU A N 1
ATOM 887 C CA . GLU A 1 112 ? -5.426 -8.402 -7.135 1.00 95.44 112 GLU A CA 1
ATOM 888 C C . 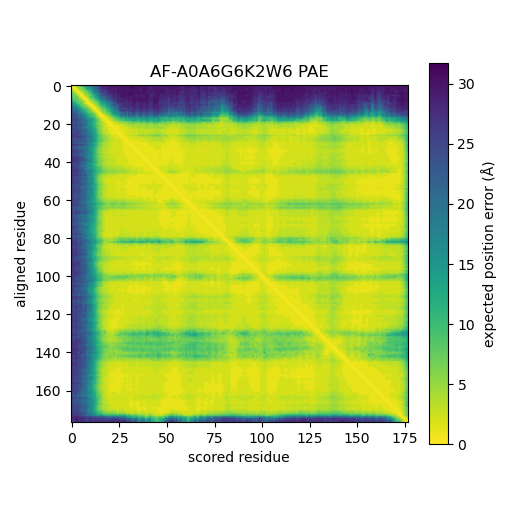GLU A 1 112 ? -4.171 -8.704 -7.963 1.00 95.44 112 GLU A C 1
ATOM 890 O O . GLU A 1 112 ? -4.175 -8.517 -9.181 1.00 95.44 112 GLU A O 1
ATOM 895 N N . VAL A 1 113 ? -3.120 -9.224 -7.322 1.00 95.88 113 VAL A N 1
ATOM 896 C CA . VAL A 1 113 ? -1.884 -9.632 -8.005 1.00 95.88 113 VAL A CA 1
ATOM 897 C C . VAL A 1 113 ? -2.164 -10.747 -9.007 1.00 95.88 113 VAL A C 1
ATOM 899 O O . VAL A 1 113 ? -1.688 -10.685 -10.136 1.00 95.88 113 VAL A O 1
ATOM 902 N N . GLU A 1 114 ? -2.952 -11.750 -8.634 1.00 96.44 114 GLU A N 1
ATOM 903 C CA . GLU A 1 114 ? -3.282 -12.884 -9.500 1.00 96.44 114 GLU A CA 1
ATOM 904 C C . GLU A 1 114 ? -4.115 -12.462 -10.713 1.00 96.44 114 GLU A C 1
ATOM 906 O O . GLU A 1 114 ? -3.788 -12.833 -11.842 1.00 96.44 114 GLU A O 1
ATOM 911 N N . ASN A 1 115 ? -5.135 -11.626 -10.506 1.00 97.62 115 ASN A N 1
ATOM 912 C CA . ASN A 1 115 ? -6.027 -11.176 -11.576 1.00 97.62 115 ASN A CA 1
ATOM 913 C C . ASN A 1 115 ? -5.370 -10.168 -12.530 1.00 97.62 115 ASN A C 1
ATOM 915 O O . ASN A 1 115 ? -5.784 -10.056 -13.686 1.00 97.62 115 ASN A O 1
ATOM 919 N N . HIS A 1 116 ? -4.353 -9.434 -12.068 1.00 97.25 116 HIS A N 1
ATOM 920 C CA . HIS A 1 116 ? -3.729 -8.347 -12.827 1.00 97.25 116 HIS A CA 1
ATOM 921 C C . HIS A 1 116 ? -2.217 -8.512 -13.028 1.00 97.25 116 HIS A C 1
ATOM 923 O O . HIS A 1 116 ? -1.531 -7.550 -13.378 1.00 97.25 116 HIS A O 1
ATOM 929 N N . ARG A 1 117 ? -1.691 -9.734 -12.876 1.00 96.19 117 ARG A N 1
ATOM 930 C CA . ARG A 1 117 ? -0.253 -10.041 -12.964 1.00 96.19 117 ARG A CA 1
ATOM 931 C C . ARG A 1 117 ? 0.413 -9.473 -14.215 1.00 96.19 117 ARG A C 1
ATOM 933 O O . ARG A 1 117 ? 1.433 -8.805 -14.101 1.00 96.19 117 ARG A O 1
ATOM 940 N N . ALA A 1 118 ? -0.174 -9.715 -15.389 1.00 97.19 118 ALA A N 1
ATOM 941 C CA . ALA A 1 118 ? 0.377 -9.244 -16.661 1.00 97.19 118 ALA A CA 1
ATOM 942 C C . ALA A 1 118 ? 0.455 -7.711 -16.712 1.00 97.19 118 ALA A C 1
ATOM 944 O O . ALA A 1 118 ? 1.490 -7.156 -17.057 1.00 97.19 118 ALA A O 1
ATOM 945 N N . TYR A 1 119 ? -0.598 -7.020 -16.265 1.00 97.81 119 TYR A N 1
ATOM 946 C CA . TYR A 1 119 ? -0.601 -5.559 -16.199 1.00 97.81 119 TYR A CA 1
ATOM 947 C C . TYR A 1 119 ? 0.503 -5.029 -15.277 1.00 97.81 119 TYR A C 1
ATOM 949 O O . TYR A 1 119 ? 1.230 -4.115 -15.653 1.00 97.81 119 TYR A O 1
ATOM 957 N N . ILE A 1 120 ? 0.655 -5.602 -14.080 1.00 97.62 120 ILE A N 1
ATOM 958 C CA . ILE A 1 120 ? 1.706 -5.189 -13.140 1.00 97.62 120 ILE A CA 1
ATOM 959 C C . ILE A 1 120 ? 3.083 -5.420 -13.772 1.00 97.62 120 ILE A C 1
ATOM 961 O O . ILE A 1 120 ? 3.920 -4.521 -13.766 1.00 97.62 120 ILE A O 1
ATOM 965 N N . GLN A 1 121 ? 3.301 -6.588 -14.375 1.00 96.62 121 GLN A N 1
ATOM 966 C CA . GLN A 1 121 ? 4.564 -6.932 -15.021 1.00 96.62 121 GLN A CA 1
ATOM 967 C C . GLN A 1 121 ? 4.904 -5.997 -16.187 1.00 96.62 121 GLN A C 1
ATOM 969 O O . GLN A 1 121 ? 6.050 -5.573 -16.300 1.00 96.62 121 GLN A O 1
ATOM 974 N N . ASP A 1 122 ? 3.930 -5.611 -17.005 1.00 97.12 122 ASP A N 1
ATOM 975 C CA . ASP A 1 122 ? 4.176 -4.752 -18.166 1.00 97.12 122 ASP A CA 1
ATOM 976 C C . ASP A 1 122 ? 4.435 -3.283 -17.784 1.00 97.12 122 ASP A C 1
ATOM 978 O O . ASP A 1 122 ? 5.034 -2.548 -18.565 1.00 97.12 122 ASP A O 1
ATOM 982 N N . ASN A 1 123 ? 4.003 -2.847 -16.592 1.00 97.44 123 ASN A N 1
ATOM 983 C CA . ASN A 1 123 ? 4.014 -1.431 -16.199 1.00 97.44 123 ASN A CA 1
ATOM 984 C C . ASN A 1 123 ? 4.894 -1.116 -14.975 1.00 97.44 123 ASN A C 1
ATOM 986 O O . ASN A 1 123 ? 5.128 0.055 -14.696 1.00 97.44 123 ASN A O 1
ATOM 990 N N . HIS A 1 124 ? 5.397 -2.109 -14.229 1.00 95.69 124 HIS A N 1
ATOM 991 C CA . HIS A 1 124 ? 6.061 -1.864 -12.937 1.00 95.69 124 HIS A CA 1
ATOM 992 C C . HIS A 1 124 ? 7.225 -0.868 -13.002 1.00 95.69 124 HIS A C 1
ATOM 994 O O . HIS A 1 124 ? 7.404 -0.097 -12.061 1.00 95.69 124 HIS A O 1
ATOM 1000 N N . LEU A 1 125 ? 7.992 -0.844 -14.098 1.00 95.25 125 LEU A N 1
ATOM 1001 C CA . LEU A 1 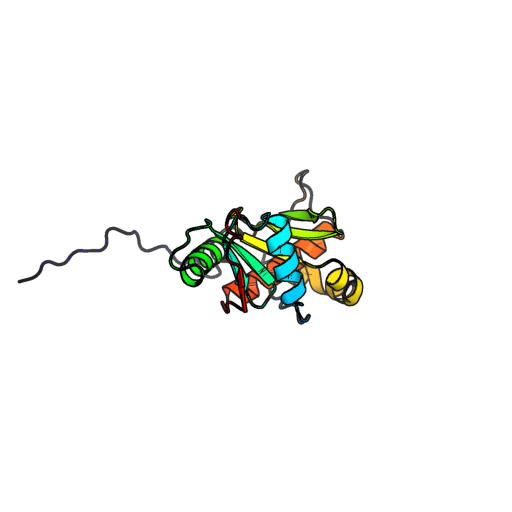125 ? 9.129 0.069 -14.260 1.00 95.25 125 LEU A CA 1
ATOM 1002 C C . LEU A 1 125 ? 8.715 1.544 -14.312 1.00 95.25 125 LEU A C 1
ATOM 1004 O O . LEU A 1 125 ? 9.496 2.395 -13.895 1.00 95.25 125 LEU A O 1
ATOM 1008 N N . ASP A 1 126 ? 7.482 1.857 -14.715 1.00 95.44 126 ASP A N 1
ATOM 1009 C CA . ASP A 1 126 ? 6.935 3.219 -14.622 1.00 95.44 126 ASP A CA 1
ATOM 1010 C C . ASP A 1 126 ? 6.735 3.657 -13.157 1.00 95.44 126 ASP A C 1
ATOM 1012 O O . ASP A 1 126 ? 6.532 4.840 -12.862 1.00 95.44 126 ASP A O 1
ATOM 1016 N N . GLY A 1 127 ? 6.767 2.695 -12.229 1.00 93.12 127 GLY A N 1
ATOM 1017 C CA . GLY A 1 127 ? 6.774 2.906 -10.790 1.00 93.12 127 GLY A CA 1
ATOM 1018 C C . GLY A 1 127 ? 8.113 3.402 -10.249 1.00 93.12 127 GLY A C 1
ATOM 1019 O O . GLY A 1 127 ? 8.156 3.764 -9.074 1.00 93.12 127 GLY A O 1
ATOM 1020 N N . LEU A 1 128 ? 9.189 3.415 -11.048 1.00 92.69 128 LEU A N 1
ATOM 1021 C CA . LEU A 1 128 ? 10.477 4.027 -10.701 1.00 92.69 128 LEU A CA 1
ATOM 1022 C C . LEU A 1 128 ? 10.387 5.553 -10.742 1.00 92.69 128 LEU A C 1
ATOM 1024 O O . LEU A 1 128 ? 9.680 6.136 -11.567 1.00 92.69 128 LEU A O 1
ATOM 1028 N N . VAL A 1 129 ? 11.145 6.215 -9.872 1.00 89.25 129 VAL A N 1
ATOM 1029 C CA . VAL A 1 129 ? 11.280 7.675 -9.916 1.00 89.25 129 VAL A CA 1
ATOM 1030 C C . VAL A 1 129 ? 12.492 8.083 -10.762 1.00 89.25 129 VAL A C 1
ATOM 1032 O O . VAL A 1 129 ? 13.407 7.294 -10.999 1.00 89.25 129 VAL A O 1
ATOM 1035 N N . HIS A 1 130 ? 12.514 9.315 -11.279 1.00 83.38 130 HIS A N 1
ATOM 1036 C CA . HIS A 1 130 ? 13.562 9.732 -12.216 1.00 83.38 130 HIS A CA 1
ATOM 1037 C C . HIS A 1 130 ? 14.972 9.635 -11.606 1.00 83.38 130 HIS A C 1
ATOM 1039 O O . HIS A 1 130 ? 15.252 10.254 -10.581 1.00 83.38 130 HIS A O 1
ATOM 1045 N N . GLY A 1 131 ? 15.868 8.907 -12.281 1.00 80.75 131 GLY A N 1
ATOM 1046 C CA . GLY A 1 131 ? 17.256 8.719 -11.846 1.00 80.75 131 GLY A CA 1
ATOM 1047 C C . GLY A 1 131 ? 17.433 7.724 -10.695 1.00 80.75 131 GLY A C 1
ATOM 1048 O O . GLY A 1 131 ? 18.531 7.622 -10.153 1.00 80.75 131 GLY A O 1
ATOM 1049 N N . GLU A 1 132 ? 16.378 7.002 -10.319 1.00 86.62 132 GLU A N 1
ATOM 1050 C CA . GLU A 1 132 ? 16.425 5.996 -9.266 1.00 86.62 132 GLU A CA 1
ATOM 1051 C C . GLU A 1 132 ? 17.142 4.722 -9.713 1.00 86.62 132 GLU A C 1
ATOM 1053 O O . GLU A 1 132 ? 16.921 4.202 -10.807 1.00 86.62 132 GLU A O 1
ATOM 1058 N N . VAL A 1 133 ? 17.958 4.184 -8.809 1.00 85.00 133 VAL A N 1
ATOM 1059 C CA . VAL A 1 133 ? 18.481 2.823 -8.893 1.00 85.00 133 VAL A CA 1
ATOM 1060 C C . VAL A 1 133 ? 18.042 2.104 -7.630 1.00 85.00 133 VAL A C 1
ATOM 1062 O O . VAL A 1 133 ? 18.517 2.420 -6.541 1.00 85.00 133 VAL A O 1
ATOM 1065 N N . LEU A 1 134 ? 17.133 1.142 -7.774 1.00 87.12 134 LEU A N 1
ATOM 1066 C CA . LEU A 1 134 ? 16.714 0.304 -6.659 1.00 87.12 134 LEU A CA 1
ATOM 1067 C C . LEU A 1 134 ? 17.710 -0.827 -6.448 1.00 87.12 134 LEU A C 1
ATOM 1069 O O . LEU A 1 134 ? 18.079 -1.537 -7.388 1.00 87.12 134 LEU A O 1
ATOM 1073 N N . LEU A 1 135 ? 18.113 -0.995 -5.195 1.00 87.06 135 LEU A N 1
ATOM 1074 C CA . LEU A 1 135 ? 18.985 -2.073 -4.761 1.00 87.06 135 LEU A CA 1
ATOM 1075 C C . LEU A 1 135 ? 18.173 -3.121 -3.997 1.00 87.06 135 LEU A C 1
ATOM 1077 O O . LEU A 1 135 ? 17.163 -2.814 -3.364 1.00 87.06 135 LEU A O 1
ATOM 1081 N N . ASP A 1 136 ? 18.595 -4.374 -4.085 1.00 85.75 136 ASP A N 1
ATOM 1082 C CA . ASP A 1 136 ? 18.099 -5.444 -3.234 1.00 85.75 136 ASP A CA 1
ATOM 1083 C C . ASP A 1 136 ? 18.760 -5.399 -1.842 1.00 85.75 136 ASP A C 1
ATOM 1085 O O . ASP A 1 136 ? 19.624 -4.570 -1.542 1.00 85.75 136 ASP A O 1
ATOM 1089 N N . LYS A 1 137 ? 18.366 -6.333 -0.971 1.00 82.62 137 LYS A N 1
ATOM 1090 C CA . LYS A 1 137 ? 18.918 -6.456 0.389 1.00 82.62 137 LYS A CA 1
ATOM 1091 C C . LYS A 1 137 ? 20.436 -6.702 0.426 1.00 82.62 137 LYS A C 1
ATOM 1093 O O . LYS A 1 137 ? 21.060 -6.453 1.453 1.00 82.62 137 LYS A O 1
ATOM 1098 N N . ASP A 1 138 ? 21.011 -7.213 -0.662 1.00 88.50 138 ASP A N 1
ATOM 1099 C CA . ASP A 1 138 ? 22.429 -7.541 -0.802 1.00 88.50 138 ASP A CA 1
ATOM 1100 C C . ASP A 1 138 ? 23.195 -6.420 -1.544 1.00 88.50 138 ASP A C 1
ATOM 1102 O O . ASP A 1 138 ? 24.339 -6.625 -1.957 1.00 88.50 138 ASP A O 1
ATOM 1106 N N . GLN A 1 139 ? 22.582 -5.232 -1.685 1.00 85.25 139 GLN A N 1
ATOM 1107 C CA . GLN A 1 139 ? 23.125 -4.038 -2.349 1.00 85.25 139 GLN A CA 1
ATOM 1108 C C . GLN A 1 139 ? 23.420 -4.232 -3.846 1.00 85.25 139 GLN A C 1
ATOM 1110 O O . GLN A 1 139 ? 24.269 -3.547 -4.422 1.00 85.25 139 GLN A O 1
ATOM 1115 N N . LYS A 1 140 ? 22.721 -5.166 -4.498 1.00 88.75 140 LYS A N 1
ATOM 1116 C CA . LYS A 1 140 ? 22.795 -5.385 -5.949 1.00 88.75 140 LYS A CA 1
ATOM 1117 C C . LYS A 1 140 ? 21.615 -4.713 -6.645 1.00 88.75 140 LYS A C 1
ATOM 1119 O O . LYS A 1 140 ? 20.579 -4.539 -6.013 1.00 88.75 140 LYS A O 1
ATOM 1124 N N . PRO A 1 141 ? 21.720 -4.360 -7.939 1.00 88.81 141 PRO A N 1
ATOM 1125 C CA . PRO A 1 141 ? 20.571 -3.876 -8.698 1.00 88.81 141 PRO A CA 1
ATOM 1126 C C . PRO A 1 141 ? 19.384 -4.836 -8.576 1.00 88.81 141 PRO A C 1
ATOM 1128 O O . PRO A 1 141 ? 19.548 -6.046 -8.743 1.00 88.81 141 PRO A O 1
ATOM 1131 N N . ASN A 1 142 ? 18.205 -4.294 -8.274 1.00 88.81 142 ASN A N 1
ATOM 1132 C CA . ASN A 1 142 ? 16.997 -5.089 -8.106 1.00 88.81 142 ASN A CA 1
ATOM 1133 C C . ASN A 1 142 ? 16.669 -5.836 -9.412 1.00 88.81 142 ASN A C 1
ATOM 1135 O O . ASN A 1 142 ? 16.662 -5.244 -10.490 1.00 88.81 142 ASN A O 1
ATOM 1139 N N . ALA A 1 143 ? 16.402 -7.139 -9.314 1.00 88.25 143 ALA A N 1
ATOM 1140 C CA . ALA A 1 143 ? 16.055 -7.972 -10.466 1.00 88.25 143 ALA A CA 1
ATOM 1141 C C . ALA A 1 143 ? 14.610 -7.761 -10.956 1.00 88.25 143 ALA A C 1
ATOM 1143 O O . ALA A 1 143 ? 14.228 -8.334 -11.974 1.00 88.25 143 ALA A O 1
ATOM 1144 N N . PHE A 1 144 ? 13.820 -6.974 -10.218 1.00 90.12 144 PHE A N 1
ATOM 1145 C CA . PHE A 1 144 ? 12.385 -6.774 -10.400 1.00 90.12 144 PHE A CA 1
ATOM 1146 C C . PHE A 1 144 ? 11.637 -8.102 -10.520 1.00 90.12 144 PHE A C 1
ATOM 1148 O O . PHE A 1 144 ? 10.792 -8.301 -11.389 1.00 90.12 144 PHE A O 1
ATOM 1155 N N . ASP A 1 145 ? 11.963 -9.025 -9.613 1.00 91.38 145 ASP A N 1
ATOM 1156 C CA . ASP A 1 145 ? 11.151 -10.213 -9.380 1.00 91.38 145 ASP A CA 1
ATOM 1157 C C . ASP A 1 145 ? 9.774 -9.822 -8.809 1.00 91.38 145 ASP A C 1
ATOM 1159 O O . ASP A 1 145 ? 9.456 -8.643 -8.637 1.00 91.38 145 ASP A O 1
ATOM 1163 N N . GLU A 1 146 ? 8.921 -10.806 -8.516 1.00 93.62 146 GLU A N 1
ATOM 1164 C CA . GLU A 1 146 ? 7.568 -10.545 -8.009 1.00 93.62 146 GLU A CA 1
ATOM 1165 C C . GLU A 1 146 ? 7.557 -9.576 -6.816 1.00 93.62 146 GLU A C 1
ATOM 1167 O O . GLU A 1 146 ? 6.747 -8.648 -6.785 1.00 93.62 146 GLU A O 1
ATOM 1172 N N . ARG A 1 147 ? 8.513 -9.717 -5.891 1.00 94.69 147 ARG A N 1
ATOM 1173 C CA . ARG A 1 147 ? 8.654 -8.821 -4.742 1.00 94.69 147 ARG A CA 1
ATOM 1174 C C . ARG A 1 147 ? 8.961 -7.392 -5.189 1.00 94.69 147 ARG A C 1
ATOM 1176 O O . ARG A 1 147 ? 8.308 -6.460 -4.721 1.00 94.69 147 ARG A O 1
ATOM 1183 N N . GLY A 1 148 ? 9.937 -7.210 -6.080 1.00 94.62 148 GLY A N 1
ATOM 1184 C CA . GLY A 1 148 ? 10.294 -5.896 -6.622 1.00 94.62 148 GLY A CA 1
ATOM 1185 C C . GLY A 1 148 ? 9.133 -5.224 -7.364 1.00 94.62 148 GLY A C 1
ATOM 1186 O O . GLY A 1 148 ? 8.833 -4.056 -7.110 1.00 94.62 148 GLY A O 1
ATOM 1187 N N . MET A 1 149 ? 8.430 -5.974 -8.219 1.00 96.62 149 MET A N 1
ATOM 1188 C CA . MET A 1 149 ? 7.273 -5.474 -8.973 1.00 96.62 149 MET A CA 1
ATOM 1189 C C . MET A 1 149 ? 6.122 -5.050 -8.054 1.00 96.62 149 MET A C 1
ATOM 1191 O O . MET A 1 149 ? 5.556 -3.970 -8.227 1.00 96.62 149 MET A O 1
ATOM 1195 N N . ILE A 1 150 ? 5.793 -5.866 -7.047 1.00 97.44 150 ILE A N 1
ATOM 1196 C CA . ILE A 1 150 ? 4.726 -5.558 -6.084 1.00 97.44 150 ILE A CA 1
ATOM 1197 C C . ILE A 1 150 ? 5.092 -4.351 -5.224 1.00 97.44 150 ILE A C 1
ATOM 1199 O O . ILE A 1 150 ? 4.231 -3.526 -4.925 1.00 97.44 150 ILE A O 1
ATOM 1203 N N . GLY A 1 151 ? 6.368 -4.196 -4.874 1.00 96.62 151 GLY A N 1
ATOM 1204 C CA . GLY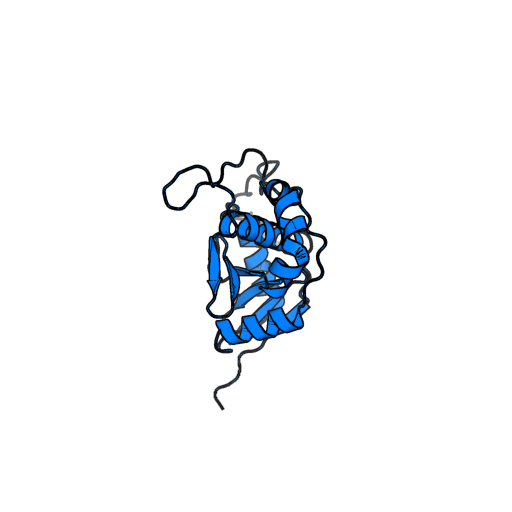 A 1 151 ? 6.840 -3.009 -4.175 1.00 96.62 151 GLY A CA 1
ATOM 1205 C C . GLY A 1 151 ? 6.640 -1.720 -4.961 1.00 96.62 151 GLY A C 1
ATOM 1206 O O . GLY A 1 151 ? 6.081 -0.760 -4.432 1.00 96.62 151 GLY A O 1
ATOM 1207 N N . LEU A 1 152 ? 7.009 -1.719 -6.244 1.00 97.12 152 LEU A N 1
ATOM 1208 C CA . LEU A 1 152 ? 6.766 -0.584 -7.139 1.00 97.12 152 LEU A CA 1
ATOM 1209 C C . LEU A 1 152 ? 5.272 -0.293 -7.300 1.00 97.12 152 LEU A C 1
ATOM 1211 O O . LEU A 1 152 ? 4.863 0.868 -7.297 1.00 97.12 152 LEU A O 1
ATOM 1215 N N . PHE A 1 153 ? 4.452 -1.339 -7.380 1.00 97.75 153 PHE A N 1
ATOM 1216 C CA . PHE A 1 153 ? 3.002 -1.222 -7.482 1.00 97.75 153 PHE A CA 1
ATOM 1217 C C . PHE A 1 153 ? 2.365 -0.625 -6.222 1.00 97.75 153 PHE A C 1
ATOM 1219 O O . PHE A 1 153 ? 1.593 0.331 -6.320 1.00 97.75 153 PHE A O 1
ATOM 1226 N N . GLY A 1 154 ? 2.716 -1.135 -5.039 1.00 97.44 154 GLY A N 1
ATOM 1227 C CA . GLY A 1 154 ? 2.256 -0.591 -3.761 1.00 97.44 154 GLY A CA 1
ATOM 1228 C C . GLY A 1 154 ? 2.719 0.852 -3.556 1.00 97.44 154 GLY A C 1
ATOM 1229 O O . GLY A 1 154 ? 1.927 1.711 -3.171 1.00 97.44 154 GLY A O 1
ATOM 1230 N N . ARG A 1 155 ? 3.975 1.156 -3.905 1.00 95.62 155 ARG A N 1
ATOM 1231 C CA . ARG A 1 155 ? 4.502 2.523 -3.867 1.00 95.62 155 ARG A CA 1
ATOM 1232 C C . ARG A 1 155 ? 3.731 3.465 -4.785 1.00 95.62 155 ARG A C 1
ATOM 1234 O O . ARG A 1 155 ? 3.350 4.543 -4.340 1.00 95.62 155 ARG A O 1
ATOM 1241 N N . ALA A 1 156 ? 3.474 3.081 -6.035 1.00 96.75 156 ALA A N 1
ATOM 1242 C CA . ALA A 1 156 ? 2.733 3.923 -6.973 1.00 96.75 156 ALA A CA 1
ATOM 1243 C C . ALA A 1 156 ? 1.341 4.297 -6.430 1.00 96.75 156 ALA A C 1
ATOM 1245 O O . ALA A 1 156 ? 0.930 5.452 -6.537 1.00 96.75 156 ALA A O 1
ATOM 1246 N N . ARG A 1 157 ? 0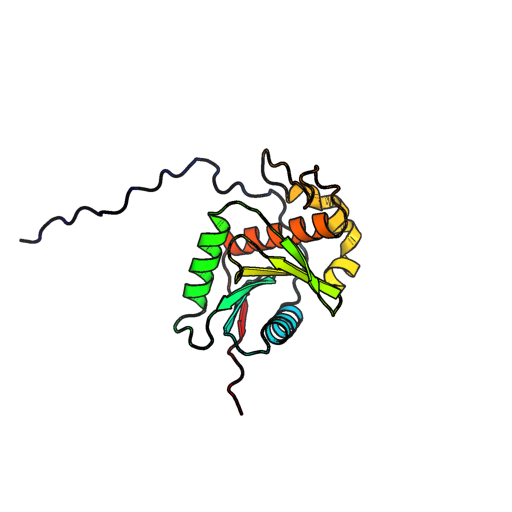.651 3.365 -5.760 1.00 97.19 157 ARG A N 1
ATOM 1247 C CA . ARG A 1 157 ? -0.622 3.659 -5.081 1.00 97.19 157 ARG A CA 1
ATOM 1248 C C . ARG A 1 157 ? -0.474 4.607 -3.897 1.00 97.19 157 ARG A C 1
ATOM 1250 O O . ARG A 1 157 ? -1.282 5.523 -3.777 1.00 97.19 157 ARG A O 1
ATOM 1257 N N . MET A 1 158 ? 0.570 4.448 -3.082 1.00 96.88 158 MET A N 1
ATOM 1258 C CA . MET A 1 158 ? 0.870 5.407 -2.012 1.00 96.88 158 MET A CA 1
ATOM 1259 C C . MET A 1 158 ? 1.090 6.814 -2.563 1.00 96.88 158 MET A C 1
ATOM 1261 O O . MET A 1 158 ? 0.530 7.765 -2.028 1.00 96.88 158 MET A O 1
ATOM 1265 N N . PHE A 1 159 ? 1.805 6.957 -3.682 1.00 96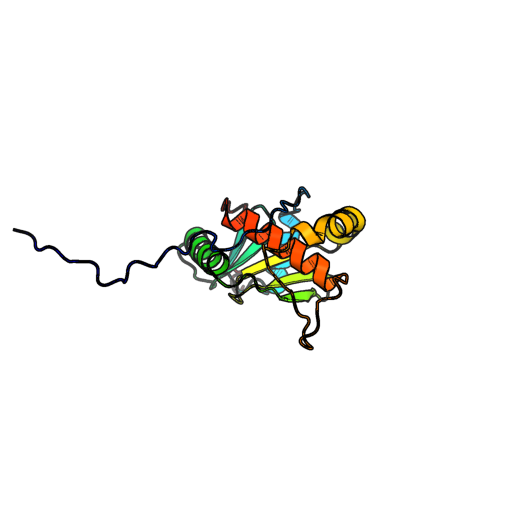.00 159 PHE A N 1
ATOM 1266 C CA . PHE A 1 159 ? 1.947 8.250 -4.352 1.00 96.00 159 PHE A CA 1
ATOM 1267 C C . PHE A 1 159 ? 0.602 8.816 -4.824 1.00 96.00 159 PHE A C 1
ATOM 1269 O O . PHE A 1 159 ? 0.367 10.010 -4.655 1.00 96.00 159 PHE A O 1
ATOM 1276 N N . MET A 1 160 ? -0.296 7.991 -5.373 1.00 97.06 160 MET A N 1
ATOM 1277 C CA . MET A 1 160 ? -1.644 8.440 -5.748 1.00 97.06 160 MET A CA 1
ATOM 1278 C C 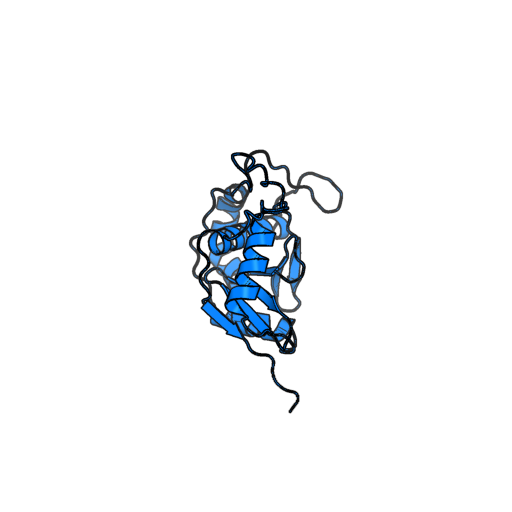. MET A 1 160 ? -2.438 8.930 -4.530 1.00 97.06 160 MET A C 1
ATOM 1280 O O . MET A 1 160 ? -3.007 10.020 -4.578 1.00 97.06 160 MET A O 1
ATOM 1284 N N . ASP A 1 161 ? -2.423 8.171 -3.430 1.00 97.81 161 ASP A N 1
ATOM 1285 C CA . ASP A 1 161 ? -3.070 8.565 -2.175 1.00 97.81 161 ASP A CA 1
ATOM 1286 C C . ASP A 1 161 ? -2.439 9.831 -1.578 1.00 97.81 161 ASP A C 1
ATOM 1288 O O . ASP A 1 161 ? -3.149 10.680 -1.054 1.00 97.81 161 ASP A O 1
ATOM 1292 N N . ALA A 1 162 ? -1.123 10.011 -1.668 1.00 95.50 162 ALA A N 1
ATOM 1293 C CA . ALA A 1 162 ? -0.451 11.199 -1.148 1.00 95.50 162 ALA A CA 1
ATOM 1294 C C . ALA A 1 162 ? -0.708 12.456 -1.996 1.00 95.50 162 ALA A C 1
ATOM 1296 O O . ALA A 1 162 ? -0.813 13.559 -1.461 1.00 95.50 162 ALA A O 1
ATOM 1297 N N . GLN A 1 163 ? -0.814 12.305 -3.320 1.00 94.88 163 GLN A N 1
ATOM 1298 C CA . GLN A 1 163 ? -1.089 13.412 -4.239 1.00 94.88 163 GLN A CA 1
ATOM 1299 C C . GLN A 1 163 ? -2.549 13.870 -4.196 1.00 94.88 163 GLN A C 1
ATOM 1301 O O . GLN A 1 163 ? -2.825 15.056 -4.391 1.00 94.88 163 GLN A O 1
ATOM 1306 N N . GLU A 1 164 ? -3.479 12.948 -3.951 1.00 96.50 164 GLU A N 1
ATOM 1307 C CA . GLU A 1 164 ? -4.906 13.235 -3.828 1.00 96.50 164 GLU A CA 1
ATOM 1308 C C . GLU A 1 164 ? -5.507 12.503 -2.610 1.00 96.50 164 GLU A C 1
ATOM 1310 O O . GLU A 1 164 ? -6.256 11.534 -2.762 1.00 96.50 164 GLU A O 1
ATOM 1315 N N . PRO A 1 165 ? -5.206 12.960 -1.378 1.00 96.69 165 PRO A N 1
ATOM 1316 C CA . PRO A 1 165 ? -5.554 12.236 -0.161 1.00 96.69 165 PRO A CA 1
ATOM 1317 C C . PRO A 1 165 ? -7.059 12.177 0.061 1.00 96.69 165 PRO A C 1
ATOM 1319 O O . PRO A 1 165 ? -7.717 13.157 0.419 1.00 96.69 165 PRO A O 1
ATOM 1322 N N . ARG A 1 166 ? -7.605 10.972 -0.114 1.00 98.06 166 ARG A N 1
ATOM 1323 C CA . ARG A 1 166 ? -9.019 10.655 0.094 1.00 98.06 166 ARG A CA 1
ATOM 1324 C C . ARG A 1 166 ? -9.153 9.464 1.030 1.00 98.06 166 ARG A C 1
ATOM 1326 O O . ARG A 1 166 ? -8.893 8.326 0.653 1.00 98.06 166 ARG A O 1
ATOM 1333 N N . VAL A 1 167 ? -9.598 9.731 2.257 1.00 98.50 167 VAL A N 1
ATOM 1334 C CA . VAL A 1 167 ? -9.896 8.678 3.237 1.00 98.50 167 VAL A CA 1
ATOM 1335 C C . VAL A 1 167 ? -11.147 7.920 2.803 1.00 98.50 167 VAL A C 1
ATOM 1337 O O . VAL A 1 167 ? -12.237 8.492 2.740 1.00 98.50 167 VAL A O 1
ATOM 1340 N N . ALA A 1 168 ? -10.996 6.624 2.558 1.00 98.31 168 ALA A N 1
ATOM 1341 C CA . ALA A 1 168 ? -12.077 5.735 2.166 1.00 98.31 168 ALA A CA 1
ATOM 1342 C C . ALA A 1 168 ? -12.737 5.038 3.365 1.00 98.31 168 ALA A C 1
ATOM 1344 O O . ALA A 1 168 ? -13.959 4.843 3.374 1.00 98.31 168 ALA A O 1
ATOM 1345 N N . ARG A 1 169 ? -11.949 4.659 4.381 1.00 98.12 169 ARG A N 1
ATOM 1346 C CA . ARG A 1 169 ? -12.420 3.993 5.608 1.00 98.12 169 ARG A CA 1
ATOM 1347 C C . ARG A 1 169 ? -11.588 4.418 6.819 1.00 98.12 169 ARG A C 1
ATOM 1349 O O . ARG A 1 169 ? -10.427 4.791 6.689 1.00 98.12 169 ARG A O 1
ATOM 1356 N N . VAL A 1 170 ? -12.199 4.330 7.998 1.00 98.12 170 VAL A N 1
ATOM 1357 C CA . VAL A 1 170 ? -11.516 4.407 9.294 1.00 98.12 170 VAL A CA 1
ATOM 1358 C C . VAL A 1 170 ? -11.992 3.217 10.118 1.00 98.12 170 VAL A C 1
A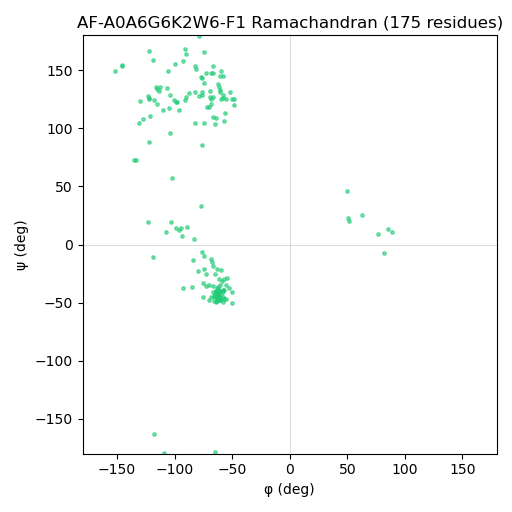TOM 1360 O O . VAL A 1 170 ? -13.198 3.042 10.293 1.00 98.12 170 VAL A O 1
ATOM 1363 N N . LEU A 1 171 ? -11.058 2.398 10.585 1.00 97.50 171 LEU A N 1
ATOM 1364 C CA . LEU A 1 171 ? -11.297 1.275 11.481 1.00 97.50 171 LEU A CA 1
ATOM 1365 C C . LEU A 1 171 ? -10.982 1.728 12.898 1.00 97.50 171 LEU A C 1
ATOM 1367 O O . LEU A 1 171 ? -9.874 2.185 13.162 1.00 97.50 171 LEU A O 1
ATOM 1371 N N . ALA A 1 172 ? -11.963 1.623 13.786 1.00 95.19 172 ALA A N 1
ATOM 1372 C CA . ALA A 1 172 ? -11.744 1.811 15.211 1.00 95.19 172 ALA A CA 1
ATOM 1373 C C . ALA A 1 172 ? -11.187 0.514 15.823 1.00 95.19 172 ALA A C 1
ATOM 1375 O O . ALA A 1 172 ? -11.522 -0.572 15.333 1.00 95.19 172 ALA A O 1
ATOM 1376 N N . PRO A 1 173 ? -10.392 0.607 16.900 1.00 94.12 173 PRO A N 1
ATOM 1377 C CA . PRO A 1 173 ? -9.975 -0.571 17.641 1.00 94.12 173 PRO A CA 1
ATOM 1378 C C . PRO A 1 173 ? -11.198 -1.305 18.208 1.00 94.12 173 PRO A C 1
ATOM 1380 O O . PRO A 1 173 ? -12.183 -0.680 18.618 1.00 94.12 173 PRO A O 1
ATOM 1383 N N . LYS A 1 174 ? -11.146 -2.638 18.257 1.00 88.81 174 LYS A N 1
ATOM 1384 C CA . LYS A 1 174 ? -12.114 -3.420 19.032 1.00 88.81 174 LYS A CA 1
ATOM 1385 C C . LYS A 1 174 ? -11.779 -3.204 20.508 1.00 88.81 174 LYS A C 1
ATOM 1387 O O . LYS A 1 174 ? -10.670 -3.504 20.933 1.00 88.81 174 LYS A O 1
ATOM 1392 N N . GLY A 1 175 ? -12.715 -2.642 21.274 1.00 71.62 175 GLY A N 1
ATOM 1393 C CA . GLY A 1 175 ? -12.564 -2.564 22.727 1.00 71.62 175 GLY A CA 1
ATOM 1394 C C . GLY A 1 175 ? -12.396 -3.965 23.314 1.00 71.62 175 GLY A C 1
ATOM 1395 O O . GLY A 1 175 ? -12.993 -4.913 22.799 1.00 71.62 175 GLY A O 1
ATOM 1396 N N . GLU A 1 176 ? -11.585 -4.092 24.364 1.00 56.12 176 GLU A N 1
ATOM 1397 C CA . GLU A 1 176 ? -11.557 -5.305 25.183 1.00 56.12 176 GLU A CA 1
ATOM 1398 C C . GLU A 1 176 ? -12.988 -5.551 25.689 1.00 56.12 176 GLU A C 1
ATOM 1400 O O . GLU A 1 176 ? -13.564 -4.701 26.373 1.00 56.12 176 GLU A O 1
ATOM 1405 N N . GLY A 1 177 ? -13.600 -6.642 25.223 1.00 47.50 177 GLY A N 1
ATOM 1406 C CA . GLY A 1 177 ? -14.930 -7.078 25.650 1.00 47.50 177 GLY A CA 1
ATOM 1407 C C . GLY A 1 177 ? -14.920 -7.687 27.041 1.00 47.50 177 GLY A C 1
ATOM 1408 O O . GLY A 1 177 ? -13.860 -8.209 27.450 1.00 47.50 177 GLY A O 1
#

Mean predicted aligned error: 6.69 Å

Foldseek 3Di:
DDDDDDDPDPDPPPDVCPPFAFPDDDPAADPVVVLVVVVCVVVVLQFKWWAWRLQKIATHHLPDPCVLVVVLVVLLVQRRDHLDWFWDQDPQRWIWIATPDNRITGTGGNVRCVVCVVVLVVCLCSLDGPPDFDADPVRHGDPCDPRNSVNSVRSNSSSVCNVPPGTPDIRRRDPDD

Sequence (177 aa):
MFGFLRSLFPKRRVIRGFPPVPVWKPNIPVDLNSVADRAGYYTDHGNTVVIFQHGTCVVLHANAQNPKVEAMDVLEHVFNFHPDFNPQLMDDGNWLVSFSEPNCAALVLQTEVENHRAYIQDNHLDGLVHGEVLLDKDQKPNAFDERGMIGLFGRARMFMDAQEPRVARVLAPKGEG

Radius of gyration: 17.76 Å; Cα contacts (8 Å, |Δi|>4): 280; chains: 1; bounding box: 38×63×44 Å

Secondary structure (DSSP, 8-state):
--------S------TT-S---S--------HHHHHHHHHHHTTT-SEEEEETTSEEEEE-TT-SSHHHHHHHHHHHHHTS----EEEE-TTS-EEEE-SSTTEEEEE-HHHHHHHHHHHHHHGGGGSPTT---B-TTSSBP---HHHHHHHHHHHHHHHHHHS--EEEEEPPPP--